Protein AF-A0A949XJZ6-F1 (afdb_monomer)

Foldseek 3Di:
DVVLVVCLQPQPDQFVLVVVVVPVVVLCVLLVVLVVLLVVLLVQLVVLVVCCVVCVVPPPNVLSVLVNVLSNLVSVLSVVNNVSSPGPSVSNSVVSVVVNVVSVVVSVVVVVVCVVVVVPDDDPVNVVVVVVVVVVVVVVVVVVVVVVVVVVVVVVVVVVVVLVVVLVVLVVVLVVVL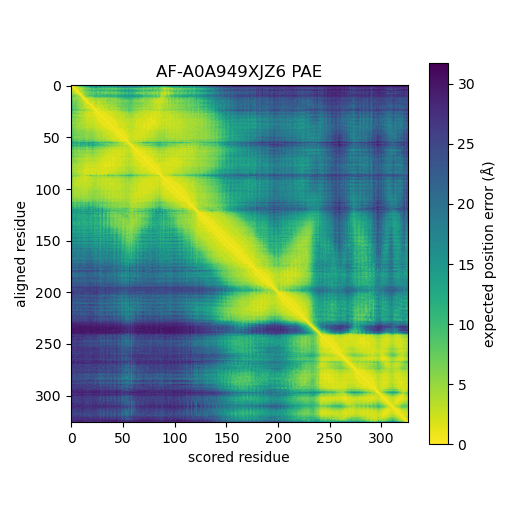VVLVVQLVVLVVVCVVCPPPPDPVVNVVSVVSNVVSVVSNVVSVVSNVVSVVVPPPPDWADFDQLVVLLVVLCVVCVVLCVVLVAAEAEDDDDTDGDHSVVSSVVNNVLVVVQSVQADPPDRKYWYWYWDDDDPDIDIDIDIPGPDDD

Mean predicted aligned error: 14.22 Å

Structure (mmCIF, N/CA/C/O backbone):
data_AF-A0A949XJZ6-F1
#
_entry.id   AF-A0A949XJZ6-F1
#
loop_
_atom_site.group_PDB
_atom_site.id
_atom_site.type_symbol
_atom_site.label_atom_id
_atom_site.label_alt_id
_atom_site.label_comp_id
_atom_site.label_asym_id
_atom_site.label_entity_id
_atom_site.label_seq_id
_atom_site.pdbx_PDB_ins_code
_atom_site.Cartn_x
_atom_site.Cartn_y
_atom_site.Cartn_z
_atom_site.occupancy
_atom_site.B_iso_or_equiv
_atom_site.auth_seq_id
_atom_site.auth_comp_id
_atom_site.auth_asym_id
_atom_site.auth_atom_id
_atom_site.pdbx_PDB_model_num
ATOM 1 N N . MET A 1 1 ? 23.091 -8.590 -72.826 1.00 58.31 1 MET A N 1
ATOM 2 C CA . MET A 1 1 ? 23.289 -8.939 -71.397 1.00 58.31 1 MET A CA 1
ATOM 3 C C . MET A 1 1 ? 24.326 -10.049 -71.244 1.00 58.31 1 MET A C 1
ATOM 5 O O . MET A 1 1 ? 25.343 -9.800 -70.618 1.00 58.31 1 MET A O 1
ATOM 9 N N . THR A 1 2 ? 24.147 -11.219 -71.863 1.00 68.88 2 THR A N 1
ATOM 10 C CA . THR A 1 2 ? 25.077 -12.368 -71.775 1.00 68.88 2 THR A CA 1
ATOM 11 C C . THR A 1 2 ? 26.520 -12.059 -72.199 1.00 68.88 2 THR A C 1
ATOM 13 O O . THR A 1 2 ? 27.446 -12.480 -71.515 1.00 68.88 2 THR A O 1
ATOM 16 N N . GLU A 1 3 ? 26.725 -11.255 -73.247 1.00 74.06 3 GLU A N 1
ATOM 17 C CA . GLU A 1 3 ? 28.070 -10.862 -73.709 1.00 74.06 3 GLU A CA 1
ATOM 18 C C . GLU A 1 3 ? 28.798 -9.878 -72.767 1.00 74.06 3 GLU A C 1
ATOM 20 O O . GLU A 1 3 ? 30.021 -9.886 -72.667 1.00 74.06 3 GLU A O 1
ATOM 25 N N . PHE A 1 4 ? 28.056 -9.046 -72.027 1.00 79.62 4 PHE A N 1
ATOM 26 C CA . PHE A 1 4 ? 28.641 -8.116 -71.053 1.00 79.62 4 PHE A CA 1
ATOM 27 C C . PHE A 1 4 ? 29.208 -8.869 -69.844 1.00 79.62 4 PHE A C 1
ATOM 29 O O . PHE A 1 4 ? 30.326 -8.597 -69.410 1.00 79.62 4 PHE A O 1
ATOM 36 N N . PHE A 1 5 ? 28.451 -9.842 -69.326 1.00 78.62 5 PHE A N 1
ATOM 37 C CA . PHE A 1 5 ? 28.862 -10.642 -68.170 1.00 78.62 5 PHE A CA 1
ATOM 38 C C . PHE A 1 5 ? 29.952 -11.663 -68.511 1.00 78.62 5 PHE A C 1
ATOM 40 O O . PHE A 1 5 ? 30.821 -11.906 -67.679 1.00 78.62 5 PHE A O 1
ATOM 47 N N . SER A 1 6 ? 29.972 -12.217 -69.730 1.00 76.69 6 SER A N 1
ATOM 48 C CA . SER A 1 6 ? 31.044 -13.131 -70.153 1.00 76.69 6 SER A CA 1
ATOM 49 C C . SER A 1 6 ? 32.396 -12.434 -70.347 1.00 76.69 6 SER A C 1
ATOM 51 O O . SER A 1 6 ? 33.434 -13.087 -70.293 1.00 76.69 6 SER A O 1
ATOM 53 N N . ARG A 1 7 ? 32.403 -11.104 -70.515 1.00 81.56 7 ARG A N 1
ATOM 54 C CA . ARG A 1 7 ? 33.605 -10.271 -70.694 1.00 81.56 7 ARG A CA 1
ATOM 55 C C . ARG A 1 7 ? 33.888 -9.346 -69.508 1.00 81.56 7 ARG A C 1
ATOM 57 O O . ARG A 1 7 ? 34.483 -8.283 -69.668 1.00 81.56 7 ARG A O 1
ATOM 64 N N . LEU A 1 8 ? 33.467 -9.723 -68.303 1.00 78.75 8 LEU A N 1
ATOM 65 C CA . LEU A 1 8 ? 33.622 -8.867 -67.121 1.00 78.75 8 LEU A CA 1
ATOM 66 C C . LEU A 1 8 ? 35.098 -8.568 -66.780 1.00 78.75 8 LEU A C 1
ATOM 68 O O . LEU A 1 8 ? 35.419 -7.467 -66.335 1.00 78.75 8 LEU A O 1
ATOM 72 N N . PHE A 1 9 ? 35.978 -9.542 -67.032 1.00 80.25 9 PHE A N 1
ATOM 73 C CA . PHE A 1 9 ? 37.423 -9.489 -66.769 1.00 80.25 9 PHE A CA 1
ATOM 74 C C . PHE A 1 9 ? 38.274 -9.305 -68.034 1.00 80.25 9 PHE A C 1
ATOM 76 O O . PHE A 1 9 ? 39.496 -9.398 -67.969 1.00 80.25 9 PHE A O 1
ATOM 83 N N . SER A 1 10 ? 37.657 -9.088 -69.199 1.00 78.94 10 SER A N 1
ATOM 84 C CA . SER A 1 10 ? 38.407 -8.937 -70.450 1.00 78.94 10 SER A CA 1
ATOM 85 C C . SER A 1 10 ? 39.190 -7.623 -70.460 1.00 78.94 10 SER A C 1
ATOM 87 O O . SER A 1 10 ? 38.612 -6.571 -70.173 1.00 78.94 10 SER A O 1
ATOM 89 N N . SER A 1 11 ? 40.445 -7.666 -70.898 1.00 75.31 11 SER A N 1
ATOM 90 C CA . SER A 1 11 ? 41.323 -6.495 -71.007 1.00 75.31 11 SER A CA 1
ATOM 91 C C . SER A 1 11 ? 41.259 -5.821 -72.387 1.00 75.31 11 SER A C 1
ATOM 93 O O . SER A 1 11 ? 42.279 -5.400 -72.923 1.00 75.31 11 SER A O 1
ATOM 95 N N . ASP A 1 12 ? 40.065 -5.723 -72.980 1.00 80.44 12 ASP A N 1
ATOM 96 C CA . ASP A 1 12 ? 39.862 -5.199 -74.346 1.00 80.44 12 ASP A CA 1
ATOM 97 C C . ASP A 1 12 ? 40.198 -3.695 -74.485 1.00 80.44 12 ASP A C 1
ATOM 99 O O . ASP A 1 12 ? 40.177 -3.146 -75.585 1.00 80.44 12 ASP A O 1
ATOM 103 N N . PHE A 1 13 ? 40.472 -3.008 -73.373 1.00 84.31 13 PHE A N 1
ATOM 104 C CA . PHE A 1 13 ? 40.738 -1.571 -73.314 1.00 84.31 13 PHE A CA 1
ATOM 105 C C . PHE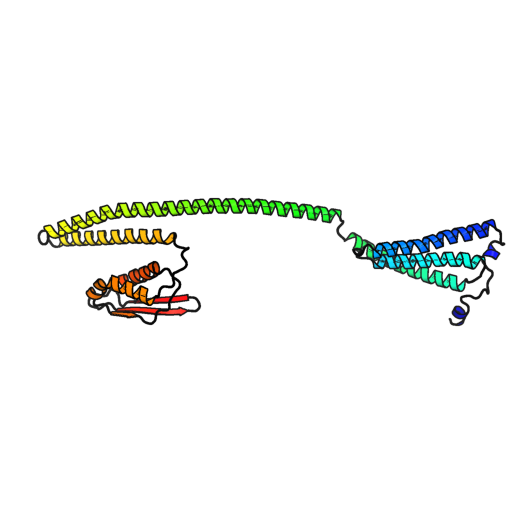 A 1 13 ? 42.174 -1.274 -72.856 1.00 84.31 13 PHE A C 1
ATOM 107 O O . PHE A 1 13 ? 42.857 -2.128 -72.293 1.00 84.31 13 PHE A O 1
ATOM 114 N N . MET A 1 14 ? 42.640 -0.037 -73.041 1.00 85.69 14 MET A N 1
ATOM 115 C CA . MET A 1 14 ? 43.946 0.385 -72.522 1.00 85.69 14 MET A CA 1
ATOM 116 C C . MET A 1 14 ? 43.893 0.539 -70.988 1.00 85.69 14 MET A C 1
ATOM 118 O O . MET A 1 14 ? 42.933 1.137 -70.494 1.00 85.69 14 MET A O 1
ATOM 122 N N . PRO A 1 15 ? 44.876 0.031 -70.219 1.00 89.69 15 PRO A N 1
ATOM 123 C CA . PRO A 1 15 ? 44.940 0.240 -68.769 1.00 89.69 15 PRO A CA 1
ATOM 124 C C . PRO A 1 15 ? 45.193 1.717 -68.417 1.00 89.69 15 PRO A C 1
ATOM 126 O O . PRO A 1 15 ? 45.808 2.451 -69.197 1.00 89.69 15 PRO A O 1
ATOM 129 N N . HIS A 1 16 ? 44.766 2.162 -67.230 1.00 85.88 16 HIS A N 1
ATOM 130 C CA . HIS A 1 16 ? 44.926 3.549 -66.760 1.00 85.88 16 HIS A CA 1
ATOM 131 C C . HIS A 1 16 ? 46.391 3.991 -66.676 1.00 85.88 16 HIS A C 1
ATOM 133 O O . HIS A 1 16 ? 46.678 5.170 -66.876 1.00 85.88 16 HIS A O 1
ATOM 139 N N . GLY A 1 17 ? 47.339 3.071 -66.463 1.00 86.12 17 GLY A N 1
ATOM 140 C CA . GLY A 1 17 ? 48.770 3.384 -66.510 1.00 86.12 17 GLY A CA 1
ATOM 141 C C . GLY A 1 17 ? 49.205 3.995 -67.848 1.00 86.12 17 GLY A C 1
ATOM 142 O O . GLY A 1 17 ? 50.048 4.895 -67.870 1.00 86.12 17 GLY A O 1
ATOM 143 N N . GLY A 1 18 ? 48.552 3.599 -68.949 1.00 85.31 18 GLY A N 1
ATOM 144 C CA . GLY A 1 18 ? 48.745 4.201 -70.269 1.00 85.31 18 GLY A CA 1
ATOM 145 C C . GLY A 1 18 ? 48.326 5.674 -70.319 1.00 85.31 18 GLY A C 1
ATOM 146 O O . GLY A 1 18 ? 49.037 6.488 -70.902 1.00 85.31 18 GLY A O 1
ATOM 147 N N . CYS A 1 19 ? 47.240 6.047 -69.633 1.00 86.00 19 CYS A N 1
ATOM 148 C CA . CYS A 1 19 ? 46.789 7.440 -69.511 1.00 86.00 19 CYS A CA 1
ATOM 149 C C . CYS A 1 19 ? 47.767 8.307 -68.701 1.00 86.00 19 CYS A C 1
ATOM 151 O O . CYS A 1 19 ? 47.858 9.512 -68.921 1.00 86.00 19 CYS A O 1
ATOM 153 N N . TYR A 1 20 ? 48.534 7.700 -67.792 1.00 88.12 20 TYR A N 1
ATOM 154 C CA . TYR A 1 20 ? 49.593 8.378 -67.038 1.00 88.12 20 TYR A CA 1
ATOM 155 C C . TYR A 1 20 ? 50.926 8.456 -67.789 1.00 88.12 20 TYR A C 1
ATOM 157 O O . TYR A 1 20 ? 51.923 8.909 -67.217 1.00 88.12 20 TYR A O 1
ATOM 165 N N . PHE A 1 21 ? 50.974 7.994 -69.045 1.00 89.69 21 PHE A N 1
ATOM 166 C CA . PHE A 1 21 ? 52.209 7.807 -69.811 1.00 89.69 21 PHE A CA 1
ATOM 167 C C . PHE A 1 21 ? 53.265 7.002 -69.037 1.00 89.69 21 PHE A C 1
ATOM 169 O O . PHE A 1 21 ? 54.463 7.208 -69.224 1.00 89.69 21 PHE A O 1
ATOM 176 N N . TRP A 1 22 ? 52.826 6.138 -68.112 1.00 90.75 22 TRP A N 1
ATOM 177 C CA . TRP A 1 22 ? 53.688 5.388 -67.197 1.00 90.75 22 TRP A CA 1
ATOM 178 C C . TRP A 1 22 ? 54.704 6.244 -66.423 1.00 90.75 22 TRP A C 1
ATOM 180 O O . TRP A 1 22 ? 55.750 5.748 -66.003 1.00 90.75 22 TRP A O 1
ATOM 190 N N . ARG A 1 23 ? 54.405 7.533 -66.191 1.00 93.88 23 ARG A N 1
ATOM 191 C CA . ARG A 1 23 ? 55.266 8.398 -65.377 1.00 93.88 23 ARG A CA 1
ATOM 192 C C . ARG A 1 23 ? 55.281 7.877 -63.935 1.00 93.88 23 ARG A C 1
ATOM 194 O O . ARG A 1 23 ? 54.236 7.917 -63.279 1.00 93.88 23 ARG A O 1
ATOM 201 N N . PRO A 1 24 ? 56.440 7.442 -63.405 1.00 91.62 24 PRO A N 1
ATOM 202 C CA . PRO A 1 24 ? 56.495 6.682 -62.159 1.00 91.62 24 PRO A CA 1
ATOM 203 C C . PRO A 1 24 ? 55.935 7.466 -60.970 1.00 91.62 24 PRO A C 1
ATOM 205 O O . PRO A 1 24 ? 55.199 6.903 -60.169 1.00 91.62 24 PRO A O 1
ATOM 208 N N . GLY A 1 25 ? 56.200 8.775 -60.891 1.00 93.88 25 GLY A N 1
ATOM 209 C CA . GLY A 1 25 ? 55.671 9.616 -59.814 1.00 93.88 25 GLY A CA 1
ATOM 210 C C . GLY A 1 25 ? 54.140 9.681 -59.783 1.00 93.88 25 GLY A C 1
ATOM 211 O O . GLY A 1 25 ? 53.554 9.612 -58.710 1.00 93.88 25 GLY A O 1
ATOM 212 N N . LEU A 1 26 ? 53.486 9.757 -60.946 1.00 91.62 26 LEU A N 1
ATOM 213 C CA . LEU A 1 26 ? 52.027 9.872 -61.028 1.00 91.62 26 LEU A CA 1
ATOM 214 C C . LEU A 1 26 ? 51.343 8.523 -60.768 1.00 91.62 26 LEU A C 1
ATOM 216 O O . LEU A 1 26 ? 50.368 8.457 -60.024 1.00 91.62 26 LEU A O 1
ATOM 220 N N . VAL A 1 27 ? 51.902 7.443 -61.324 1.00 93.25 27 VAL A N 1
ATOM 221 C CA . VAL A 1 27 ? 51.420 6.070 -61.110 1.00 93.25 27 VAL A CA 1
ATOM 222 C C . VAL A 1 27 ? 51.485 5.696 -59.628 1.00 93.25 27 VAL A C 1
ATOM 224 O O . VAL A 1 27 ? 50.485 5.257 -59.064 1.00 93.25 27 VAL A O 1
ATOM 227 N N . TRP A 1 28 ? 52.636 5.907 -58.978 1.00 94.56 28 TRP A N 1
ATOM 228 C CA . TRP A 1 28 ? 52.800 5.580 -57.561 1.00 94.56 28 TRP A CA 1
ATOM 229 C C . TRP A 1 28 ? 51.963 6.470 -56.649 1.00 94.56 28 TRP A C 1
ATOM 231 O O . TRP A 1 28 ? 51.446 5.975 -55.649 1.00 94.56 28 TRP A O 1
ATOM 241 N N . LEU A 1 29 ? 51.781 7.748 -56.986 1.00 94.62 29 LEU A N 1
ATOM 242 C CA . LEU A 1 29 ? 50.930 8.648 -56.211 1.00 94.62 29 LEU A CA 1
ATOM 243 C C . LEU A 1 29 ? 49.479 8.153 -56.169 1.00 94.62 29 LEU A C 1
ATOM 245 O O . LEU A 1 29 ? 48.921 8.012 -55.082 1.00 94.62 29 LEU A O 1
ATOM 249 N N . HIS A 1 30 ? 48.886 7.843 -57.325 1.00 94.06 30 HIS A N 1
ATOM 250 C CA . HIS A 1 30 ? 47.515 7.330 -57.385 1.00 94.06 30 HIS A CA 1
ATOM 251 C C . HIS A 1 30 ? 47.402 5.943 -56.742 1.00 94.06 30 HIS A C 1
ATOM 253 O O . HIS A 1 30 ? 46.576 5.756 -55.852 1.00 94.06 30 HIS A O 1
ATOM 259 N N . ALA A 1 31 ? 48.286 5.004 -57.095 1.00 93.94 31 ALA A N 1
ATOM 260 C CA . ALA A 1 31 ? 48.228 3.641 -56.566 1.00 93.94 31 ALA A CA 1
ATOM 261 C C . ALA A 1 31 ? 48.412 3.583 -55.039 1.00 93.94 31 ALA A C 1
ATOM 263 O O . ALA A 1 31 ? 47.697 2.846 -54.365 1.00 93.94 31 ALA A O 1
ATOM 264 N N . SER A 1 32 ? 49.343 4.363 -54.475 1.00 96.50 32 SER A N 1
ATOM 265 C CA . SER A 1 32 ? 49.546 4.409 -53.018 1.00 96.50 32 SER A CA 1
ATOM 266 C C . SER A 1 32 ? 48.395 5.105 -52.291 1.00 96.50 32 SER A C 1
ATOM 268 O O . SER A 1 32 ? 47.981 4.634 -51.232 1.00 96.50 32 SER A O 1
ATOM 270 N N . SER A 1 33 ? 47.834 6.173 -52.867 1.00 97.06 33 SER A N 1
ATOM 271 C CA . SER A 1 33 ? 46.673 6.866 -52.297 1.00 97.06 33 SER A CA 1
ATOM 272 C C . SER A 1 33 ? 45.448 5.952 -52.258 1.00 97.06 33 SER A C 1
ATOM 274 O O . SER A 1 33 ? 44.838 5.790 -51.202 1.00 97.06 33 SER A O 1
ATOM 276 N N . ASP A 1 34 ? 45.131 5.284 -53.370 1.00 97.00 34 ASP A N 1
ATOM 277 C CA . ASP A 1 34 ? 44.012 4.341 -53.435 1.00 97.00 34 ASP A CA 1
ATOM 278 C C . ASP A 1 34 ? 44.237 3.125 -52.529 1.00 97.00 34 ASP A C 1
ATOM 280 O O . ASP A 1 34 ? 43.292 2.645 -51.904 1.00 97.00 34 ASP A O 1
ATOM 284 N N . ALA A 1 35 ? 45.482 2.656 -52.383 1.00 96.44 35 ALA A N 1
ATOM 285 C CA . ALA A 1 35 ? 45.808 1.572 -51.458 1.00 96.44 35 ALA A CA 1
ATOM 286 C C . ALA A 1 35 ? 45.535 1.969 -50.002 1.00 96.44 35 ALA A C 1
ATOM 288 O O . ALA A 1 35 ? 44.917 1.203 -49.260 1.00 96.44 35 ALA A O 1
ATOM 289 N N . LEU A 1 36 ? 45.945 3.174 -49.594 1.00 97.31 36 LEU A N 1
ATOM 290 C CA . LEU A 1 36 ? 45.681 3.689 -48.249 1.00 97.31 36 LEU A CA 1
ATOM 291 C C . LEU A 1 36 ? 44.175 3.826 -47.982 1.00 97.31 36 LEU A C 1
ATOM 293 O O . LEU A 1 36 ? 43.706 3.416 -46.917 1.00 97.31 36 LEU A O 1
ATOM 297 N N . ILE A 1 37 ? 43.407 4.339 -48.950 1.00 96.81 37 ILE A N 1
ATOM 298 C CA . ILE A 1 37 ? 41.948 4.467 -48.825 1.00 96.81 37 ILE A CA 1
ATOM 299 C C . ILE A 1 37 ? 41.287 3.084 -48.744 1.00 96.81 37 ILE A C 1
ATOM 301 O O . ILE A 1 37 ? 40.473 2.846 -47.850 1.00 96.81 37 ILE A O 1
ATOM 305 N N . ALA A 1 38 ? 41.663 2.149 -49.623 1.00 96.19 38 ALA A N 1
ATOM 306 C CA . ALA A 1 38 ? 41.119 0.793 -49.635 1.00 96.19 38 ALA A CA 1
ATOM 307 C C . ALA A 1 38 ? 41.377 0.066 -48.306 1.00 96.19 38 ALA A C 1
ATOM 309 O O . ALA A 1 38 ? 40.456 -0.515 -47.733 1.00 96.19 38 ALA A O 1
ATOM 310 N N . VAL A 1 39 ? 42.599 0.153 -47.765 1.00 97.00 39 VAL A N 1
ATOM 311 C CA . VAL A 1 39 ? 42.939 -0.427 -46.455 1.00 97.00 39 VAL A CA 1
ATOM 312 C C . VAL A 1 39 ? 42.065 0.166 -45.350 1.00 97.00 39 VAL A C 1
ATOM 314 O O . VAL A 1 39 ? 41.480 -0.586 -44.568 1.00 97.00 39 VAL A O 1
ATOM 317 N N . ALA A 1 40 ? 41.909 1.491 -45.298 1.00 96.75 40 ALA A N 1
ATOM 318 C CA . ALA A 1 40 ? 41.038 2.131 -44.313 1.00 96.75 40 ALA A CA 1
ATOM 319 C C . ALA A 1 40 ? 39.580 1.644 -44.436 1.00 96.75 40 ALA A C 1
ATOM 321 O O . ALA A 1 40 ? 38.943 1.318 -43.431 1.00 96.75 40 ALA A O 1
ATOM 322 N N . TYR A 1 41 ? 39.064 1.528 -45.662 1.00 96.25 41 TYR A N 1
ATOM 323 C CA . TYR A 1 41 ? 37.693 1.087 -45.931 1.00 96.25 41 TYR A CA 1
ATOM 324 C C . TYR A 1 41 ? 37.464 -0.404 -45.663 1.00 96.25 41 TYR A C 1
ATOM 326 O O . TYR A 1 41 ? 36.344 -0.788 -45.343 1.00 96.25 41 TYR A O 1
ATOM 334 N N . PHE A 1 42 ? 38.495 -1.248 -45.695 1.00 95.12 42 PHE A N 1
ATOM 335 C CA . PHE A 1 42 ? 38.375 -2.636 -45.241 1.00 95.12 42 PHE A CA 1
ATOM 336 C C . PHE A 1 42 ? 38.485 -2.781 -43.714 1.00 95.12 42 PHE A C 1
ATOM 338 O O . PHE A 1 42 ? 37.882 -3.690 -43.141 1.00 95.12 42 PHE A O 1
ATOM 345 N N . LEU A 1 43 ? 39.175 -1.863 -43.026 1.00 96.31 43 LEU A N 1
ATOM 346 C CA . LEU A 1 43 ? 39.322 -1.885 -41.565 1.00 96.31 43 LEU A CA 1
ATOM 347 C C . LEU A 1 43 ? 38.120 -1.296 -40.805 1.00 96.31 43 LEU A C 1
ATOM 349 O O . LEU A 1 43 ? 37.744 -1.825 -39.758 1.00 96.31 43 LEU A O 1
ATOM 353 N N . ILE A 1 44 ? 37.482 -0.230 -41.302 1.00 95.19 44 ILE A N 1
ATOM 354 C CA . ILE A 1 44 ? 36.333 0.402 -40.617 1.00 95.19 44 ILE A CA 1
ATOM 355 C C . ILE A 1 44 ? 35.170 -0.590 -40.381 1.00 95.19 44 ILE A C 1
ATOM 357 O O . ILE A 1 44 ? 34.695 -0.681 -39.244 1.00 95.19 44 ILE A O 1
ATOM 361 N N . PRO A 1 45 ? 34.721 -1.386 -41.373 1.00 94.25 45 PRO A N 1
ATOM 362 C CA . PRO A 1 45 ? 33.653 -2.371 -41.194 1.00 94.25 45 PRO A CA 1
ATOM 363 C C . PRO A 1 45 ? 33.986 -3.433 -40.145 1.00 94.25 45 PRO A C 1
ATOM 365 O O . PRO A 1 45 ? 33.101 -3.846 -39.397 1.00 94.25 45 PRO A O 1
ATOM 368 N N . PHE A 1 46 ? 35.257 -3.834 -40.020 1.00 92.94 46 PHE A N 1
ATOM 369 C CA . PHE A 1 46 ? 35.698 -4.748 -38.963 1.00 92.94 46 PHE A CA 1
ATOM 370 C C . PHE A 1 46 ? 35.461 -4.151 -37.566 1.00 92.94 46 PHE A C 1
ATOM 372 O O . PHE A 1 46 ? 34.888 -4.817 -36.699 1.00 92.94 46 PHE A O 1
ATOM 379 N N . SER A 1 47 ? 35.805 -2.876 -37.363 1.00 92.19 47 SER A N 1
ATOM 380 C CA . SER A 1 47 ? 35.532 -2.149 -36.115 1.00 92.19 47 SER A CA 1
ATOM 381 C C . SER A 1 47 ? 34.031 -2.010 -35.830 1.00 92.19 47 SER A C 1
ATOM 383 O O . SER A 1 47 ? 33.601 -2.214 -34.692 1.00 92.19 47 SER A O 1
ATOM 385 N N . LEU A 1 48 ? 33.209 -1.735 -36.852 1.00 92.12 48 LEU A N 1
ATOM 386 C CA . LEU A 1 48 ? 31.746 -1.673 -36.711 1.00 92.12 48 LEU A CA 1
ATOM 387 C C . LEU A 1 48 ? 31.157 -3.029 -36.294 1.00 92.12 48 LEU A C 1
ATOM 389 O O . LEU A 1 48 ? 30.319 -3.089 -35.394 1.00 92.12 48 LEU A O 1
ATOM 393 N N . VAL A 1 49 ? 31.634 -4.131 -36.882 1.00 90.50 49 VAL A N 1
ATOM 394 C CA . VAL A 1 49 ? 31.221 -5.489 -36.495 1.00 90.50 49 VAL A CA 1
ATOM 395 C C . VAL A 1 49 ? 31.608 -5.787 -35.046 1.00 90.50 49 VAL A C 1
ATOM 397 O O . VAL A 1 49 ? 30.803 -6.357 -34.307 1.00 90.50 49 VAL A O 1
ATOM 400 N N . GLN A 1 50 ? 32.804 -5.387 -34.602 1.00 92.44 50 GLN A N 1
ATOM 401 C CA . GLN A 1 50 ? 33.196 -5.543 -33.199 1.00 92.44 50 GLN A CA 1
ATOM 402 C C . GLN A 1 50 ? 32.296 -4.746 -32.246 1.00 92.44 50 GLN A C 1
ATOM 404 O O . GLN A 1 50 ? 31.898 -5.283 -31.210 1.00 92.44 50 GLN A O 1
ATOM 409 N N . LEU A 1 51 ? 31.949 -3.503 -32.595 1.00 91.56 51 LEU A N 1
ATOM 410 C CA . LEU A 1 51 ? 31.044 -2.664 -31.807 1.00 91.56 51 LEU A CA 1
ATOM 411 C C . LEU A 1 51 ? 29.668 -3.321 -31.659 1.00 91.56 51 LEU A C 1
ATOM 413 O O . LEU A 1 51 ? 29.207 -3.504 -30.536 1.00 91.56 51 LEU A O 1
ATOM 417 N N . VAL A 1 52 ? 29.048 -3.741 -32.766 1.00 91.62 52 VAL A N 1
ATOM 418 C CA . VAL A 1 52 ? 27.722 -4.386 -32.755 1.00 91.62 52 VAL A CA 1
ATOM 419 C C . VAL A 1 52 ? 27.747 -5.717 -31.998 1.00 91.62 52 VAL A C 1
ATOM 421 O O . VAL A 1 52 ? 26.795 -6.056 -31.299 1.00 91.62 52 VAL A O 1
ATOM 424 N N . ARG A 1 53 ? 28.848 -6.476 -32.087 1.00 89.62 53 ARG A N 1
ATOM 425 C CA . ARG A 1 53 ? 29.007 -7.730 -31.334 1.00 89.62 53 ARG A CA 1
ATOM 426 C C . ARG A 1 53 ? 29.129 -7.503 -29.829 1.00 89.62 53 ARG A C 1
ATOM 428 O O . ARG A 1 53 ? 28.577 -8.298 -29.070 1.00 89.62 53 ARG A O 1
ATOM 435 N N . LYS A 1 54 ? 29.851 -6.460 -29.403 1.00 91.50 54 LYS A N 1
ATOM 436 C CA . LYS A 1 54 ? 30.052 -6.130 -27.982 1.00 91.50 54 LYS A CA 1
ATOM 437 C C . LYS A 1 54 ? 28.859 -5.394 -27.368 1.00 91.50 54 LYS A C 1
ATOM 439 O O . LYS A 1 54 ? 28.587 -5.584 -26.189 1.00 91.50 54 LYS A O 1
ATOM 444 N N . ARG A 1 55 ? 28.152 -4.574 -28.148 1.00 87.81 55 ARG A N 1
ATOM 445 C CA . ARG A 1 55 ? 27.107 -3.662 -27.676 1.00 87.81 55 ARG A CA 1
ATOM 446 C C . ARG A 1 55 ? 25.734 -4.047 -28.245 1.00 87.81 55 ARG A C 1
ATOM 448 O O . ARG A 1 55 ? 25.309 -3.536 -29.278 1.00 87.81 55 ARG A O 1
ATOM 455 N N . ARG A 1 56 ? 25.061 -5.004 -27.588 1.00 79.50 56 ARG A N 1
ATOM 456 C CA . ARG A 1 56 ? 23.761 -5.564 -28.025 1.00 79.50 56 ARG A CA 1
ATOM 457 C C . ARG A 1 56 ? 22.542 -4.711 -27.647 1.00 79.50 56 ARG A C 1
ATOM 459 O O . ARG A 1 56 ? 21.461 -4.982 -28.150 1.00 79.50 56 ARG A O 1
ATOM 466 N N . ASP A 1 57 ? 22.721 -3.683 -26.819 1.00 82.81 57 ASP A N 1
ATOM 467 C CA . ASP A 1 57 ? 21.722 -2.661 -26.455 1.00 82.81 57 ASP A CA 1
ATOM 468 C C . ASP A 1 57 ? 21.449 -1.646 -27.582 1.00 82.81 57 ASP A C 1
ATOM 470 O O . ASP A 1 57 ? 20.654 -0.726 -27.417 1.00 82.81 57 ASP A O 1
ATOM 474 N N . LEU A 1 58 ? 22.102 -1.791 -28.739 1.00 82.88 58 LEU A N 1
ATOM 475 C CA . LEU A 1 58 ? 21.864 -0.945 -29.903 1.00 82.88 58 LEU A CA 1
ATOM 476 C C . LEU A 1 58 ? 20.559 -1.347 -30.602 1.00 82.88 58 LEU A C 1
ATOM 478 O O . LEU A 1 58 ? 20.527 -2.305 -31.374 1.00 82.88 58 LEU A O 1
ATOM 482 N N . GLU A 1 59 ? 19.513 -0.549 -30.396 1.00 82.44 59 GLU A N 1
ATOM 483 C CA . GLU A 1 59 ? 18.193 -0.715 -31.024 1.00 82.44 59 GLU A CA 1
ATOM 484 C C . GLU A 1 59 ? 18.261 -0.757 -32.566 1.00 82.44 59 GLU A C 1
ATOM 486 O O . GLU A 1 59 ? 17.492 -1.455 -33.224 1.00 82.44 59 GLU A O 1
ATOM 491 N N . PHE A 1 60 ? 19.250 -0.077 -33.158 1.00 86.31 60 PHE A N 1
ATOM 492 C CA . PHE A 1 60 ? 19.447 0.014 -34.608 1.00 86.31 60 PHE A CA 1
ATOM 493 C C . PHE A 1 60 ? 20.726 -0.692 -35.084 1.00 86.31 60 PHE A C 1
ATOM 495 O O . PHE A 1 60 ? 21.506 -0.143 -35.858 1.00 86.31 60 PHE A O 1
ATOM 502 N N . ASN A 1 61 ? 20.975 -1.920 -34.626 1.00 86.69 61 ASN A N 1
ATOM 503 C CA . ASN A 1 61 ? 22.168 -2.694 -35.000 1.00 86.69 61 ASN A CA 1
ATOM 504 C C . ASN A 1 61 ? 22.340 -2.912 -36.527 1.00 86.69 61 ASN A C 1
ATOM 506 O O . ASN A 1 61 ? 23.462 -2.885 -37.033 1.00 86.69 61 ASN A O 1
ATOM 510 N N . TRP A 1 62 ? 21.243 -3.062 -37.276 1.00 85.94 62 TRP A N 1
ATOM 511 C CA . TRP A 1 62 ? 21.226 -3.263 -38.731 1.00 85.94 62 TRP A CA 1
ATOM 512 C C . TRP A 1 62 ? 21.807 -2.075 -39.508 1.00 85.94 62 TRP A C 1
ATOM 514 O O . TRP A 1 62 ? 22.389 -2.263 -40.576 1.00 85.94 62 TRP A O 1
ATOM 524 N N . MET A 1 63 ? 21.710 -0.857 -38.963 1.00 88.69 63 MET A N 1
ATOM 525 C CA . MET A 1 63 ? 22.283 0.349 -39.568 1.00 88.69 63 MET A CA 1
ATOM 526 C C . MET A 1 63 ? 23.798 0.213 -39.719 1.00 88.69 63 MET A C 1
ATOM 528 O O . MET A 1 63 ? 24.353 0.521 -40.770 1.00 88.69 63 MET A O 1
ATOM 532 N N . PHE A 1 64 ? 24.472 -0.279 -38.681 1.00 90.31 64 PHE A N 1
ATOM 533 C CA . PHE A 1 64 ? 25.921 -0.464 -38.693 1.00 90.31 64 PHE A CA 1
ATOM 534 C C . PHE A 1 64 ? 26.355 -1.502 -39.736 1.00 90.31 64 PHE A C 1
ATOM 536 O O . PHE A 1 64 ? 27.422 -1.363 -40.328 1.00 90.31 64 PHE A O 1
ATOM 543 N N . VAL A 1 65 ? 25.512 -2.506 -40.005 1.00 87.81 65 VAL A N 1
ATOM 544 C CA . VAL A 1 65 ? 25.741 -3.489 -41.074 1.00 87.81 65 VAL A CA 1
ATOM 545 C C . VAL A 1 65 ? 25.607 -2.838 -42.450 1.00 87.81 65 VAL A C 1
ATOM 547 O O . VAL A 1 65 ? 26.478 -3.042 -43.289 1.00 87.81 65 VAL A O 1
ATOM 550 N N . LEU A 1 66 ? 24.578 -2.012 -42.678 1.00 88.25 66 LEU A N 1
ATOM 551 C CA . LEU A 1 66 ? 24.423 -1.274 -43.938 1.00 88.25 66 LEU A CA 1
ATOM 552 C C . LEU A 1 66 ? 25.586 -0.318 -44.199 1.00 88.25 66 LEU A C 1
ATOM 554 O O . LEU A 1 66 ? 26.126 -0.320 -45.302 1.00 88.25 66 LEU A O 1
ATOM 558 N N . PHE A 1 67 ? 26.022 0.437 -43.185 1.00 90.56 67 PHE A N 1
ATOM 559 C CA . PHE A 1 67 ? 27.227 1.261 -43.292 1.00 90.56 67 PHE A CA 1
ATOM 560 C C . PHE A 1 67 ? 28.466 0.413 -43.572 1.00 90.56 67 PHE A C 1
ATOM 562 O O . PHE A 1 67 ? 29.268 0.786 -44.420 1.00 90.56 67 PHE A O 1
ATOM 569 N N . GLY A 1 68 ? 28.607 -0.743 -42.919 1.00 92.44 68 GLY A N 1
ATOM 570 C CA . GLY A 1 68 ? 29.688 -1.685 -43.199 1.00 92.44 68 GLY A CA 1
ATOM 571 C C . GLY A 1 68 ? 29.706 -2.136 -44.661 1.00 92.44 68 GLY A C 1
ATOM 572 O O . GLY A 1 68 ? 30.739 -2.032 -45.313 1.00 92.44 68 GLY A O 1
ATOM 573 N N . VAL A 1 69 ? 28.564 -2.573 -45.201 1.00 89.62 69 VAL A N 1
ATOM 574 C CA . VAL A 1 69 ? 28.426 -3.001 -46.607 1.00 89.62 69 VAL A CA 1
ATOM 575 C C . VAL A 1 69 ? 28.718 -1.852 -47.574 1.00 89.62 69 VAL A C 1
ATOM 577 O O . VAL A 1 69 ? 29.461 -2.038 -48.536 1.00 89.62 69 VAL A O 1
ATOM 580 N N . PHE A 1 70 ? 28.180 -0.661 -47.306 1.00 91.75 70 PHE A N 1
ATOM 581 C CA . PHE A 1 70 ? 28.424 0.538 -48.105 1.00 91.75 70 PHE A CA 1
ATOM 582 C C . PHE A 1 70 ? 29.917 0.914 -48.138 1.00 91.75 70 PHE A C 1
ATOM 584 O O . PHE A 1 70 ? 30.479 1.110 -49.214 1.00 91.75 70 PHE A O 1
ATOM 591 N N . ILE A 1 71 ? 30.584 0.937 -46.981 1.00 94.25 71 ILE A N 1
ATOM 592 C CA . ILE A 1 71 ? 32.013 1.264 -46.869 1.00 94.25 71 ILE A CA 1
ATOM 593 C C . ILE A 1 71 ? 32.879 0.202 -47.566 1.00 94.25 71 ILE A C 1
ATOM 595 O O . ILE A 1 71 ? 33.818 0.561 -48.276 1.00 94.25 71 ILE A O 1
ATOM 599 N N . LEU A 1 72 ? 32.543 -1.090 -47.445 1.00 94.31 72 LEU A N 1
ATOM 600 C CA . LEU A 1 72 ? 33.236 -2.166 -48.169 1.00 94.31 72 LEU A CA 1
ATOM 601 C C . LEU A 1 72 ? 33.117 -2.005 -49.692 1.00 94.31 72 LEU A C 1
ATOM 603 O O . LEU A 1 72 ? 34.108 -2.176 -50.403 1.00 94.31 72 LEU A O 1
ATOM 607 N N . ALA A 1 73 ? 31.929 -1.656 -50.195 1.00 92.38 73 ALA A N 1
ATOM 608 C CA . ALA A 1 73 ? 31.700 -1.438 -51.623 1.00 92.38 73 ALA A CA 1
ATOM 609 C C . ALA A 1 73 ? 32.508 -0.237 -52.159 1.00 92.38 73 ALA A C 1
ATOM 611 O O . ALA A 1 73 ? 33.103 -0.325 -53.234 1.00 92.38 73 ALA A O 1
ATOM 612 N N . CYS A 1 74 ? 32.624 0.849 -51.384 1.00 93.75 74 CYS A N 1
ATOM 613 C CA . CYS A 1 74 ? 33.540 1.958 -51.678 1.00 93.75 74 CYS A CA 1
ATOM 614 C C . CYS A 1 74 ? 35.018 1.525 -51.632 1.00 93.75 74 CYS A C 1
ATOM 616 O O . CYS A 1 74 ? 35.825 1.956 -52.452 1.00 93.75 74 CYS A O 1
ATOM 618 N N . GLY A 1 75 ? 35.403 0.646 -50.700 1.00 95.94 75 GLY A N 1
ATOM 619 C CA . GLY A 1 75 ? 36.773 0.114 -50.625 1.00 95.94 75 GLY A CA 1
ATOM 620 C C . GLY A 1 75 ? 37.142 -0.658 -51.886 1.00 95.94 75 GLY A C 1
ATOM 621 O O . GLY A 1 75 ? 38.224 -0.485 -52.449 1.00 95.94 75 GLY A O 1
ATOM 622 N N . MET A 1 76 ? 36.186 -1.436 -52.395 1.00 94.81 76 MET A N 1
ATOM 623 C CA . MET A 1 76 ? 36.342 -2.185 -53.634 1.00 94.81 76 MET A CA 1
ATOM 624 C C . MET A 1 76 ? 36.525 -1.272 -54.859 1.00 94.81 76 MET A C 1
ATOM 626 O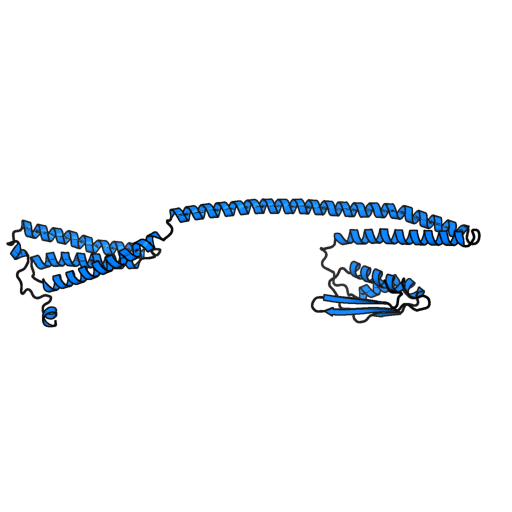 O . MET A 1 76 ? 37.278 -1.634 -55.763 1.00 94.81 76 MET A O 1
ATOM 630 N N . THR A 1 77 ? 35.915 -0.077 -54.903 1.00 94.75 77 THR A N 1
ATOM 631 C CA . THR A 1 77 ? 36.155 0.858 -56.020 1.00 94.75 77 THR A CA 1
ATOM 632 C C . THR A 1 77 ? 37.604 1.345 -56.072 1.00 94.75 77 THR A C 1
ATOM 634 O O . THR A 1 77 ? 38.159 1.428 -57.164 1.00 94.75 77 THR A O 1
ATOM 637 N N . HIS A 1 78 ? 38.247 1.571 -54.922 1.00 96.56 78 HIS A N 1
ATOM 638 C CA . HIS A 1 78 ? 39.666 1.947 -54.870 1.00 96.56 78 HIS A CA 1
ATOM 639 C C . HIS A 1 78 ? 40.586 0.768 -55.202 1.00 96.56 78 HIS A C 1
ATOM 641 O O . HIS A 1 78 ? 41.537 0.916 -55.966 1.00 96.56 78 HIS A O 1
ATOM 647 N N . ALA A 1 79 ? 40.258 -0.438 -54.728 1.00 95.62 79 ALA A N 1
ATOM 648 C CA . ALA A 1 79 ? 40.981 -1.646 -55.128 1.00 95.62 79 ALA A CA 1
ATOM 649 C C . ALA A 1 79 ? 40.939 -1.862 -56.655 1.00 95.62 79 ALA A C 1
ATOM 651 O O . ALA A 1 79 ? 41.951 -2.213 -57.265 1.00 95.62 79 ALA A O 1
ATOM 652 N N . MET A 1 80 ? 39.791 -1.588 -57.289 1.00 94.25 80 MET A N 1
ATOM 653 C CA . MET A 1 80 ? 39.656 -1.638 -58.746 1.00 94.25 80 MET A CA 1
ATOM 654 C C . MET A 1 80 ? 40.445 -0.549 -59.469 1.00 94.25 80 MET A C 1
ATOM 656 O O . MET A 1 80 ? 40.971 -0.825 -60.542 1.00 94.25 80 MET A O 1
ATOM 660 N N . GLN A 1 81 ? 40.560 0.659 -58.912 1.00 92.69 81 GLN A N 1
ATOM 661 C CA . GLN A 1 81 ? 41.384 1.722 -59.498 1.00 92.69 81 GLN A CA 1
ATOM 662 C C . GLN A 1 81 ? 42.857 1.314 -59.547 1.00 92.69 81 GLN A C 1
ATOM 664 O O . GLN A 1 81 ? 43.480 1.438 -60.599 1.00 92.69 81 GLN A O 1
ATOM 669 N N . ILE A 1 82 ? 43.375 0.715 -58.469 1.00 94.38 82 ILE A N 1
ATOM 670 C CA . ILE A 1 82 ? 44.729 0.141 -58.436 1.00 94.38 82 ILE A CA 1
ATOM 671 C C . ILE A 1 82 ? 44.861 -0.959 -59.492 1.00 94.38 82 ILE A C 1
ATOM 673 O O . ILE A 1 82 ? 45.794 -0.938 -60.289 1.00 94.38 82 ILE A O 1
ATOM 677 N N . TRP A 1 83 ? 43.919 -1.907 -59.540 1.00 93.38 83 TRP A N 1
ATOM 678 C CA . TRP A 1 83 ? 43.933 -2.989 -60.529 1.00 93.38 83 TRP A CA 1
ATOM 679 C C . TRP A 1 83 ? 43.950 -2.450 -61.966 1.00 93.38 83 TRP A C 1
ATOM 681 O O . TRP A 1 83 ? 44.722 -2.928 -62.803 1.00 93.38 83 TRP A O 1
ATOM 691 N N . ASN A 1 84 ? 43.153 -1.413 -62.231 1.00 92.12 84 ASN A N 1
ATOM 692 C CA . ASN A 1 84 ? 43.006 -0.809 -63.548 1.00 92.12 84 ASN A CA 1
ATOM 693 C C . ASN A 1 84 ? 44.207 0.048 -63.980 1.00 92.12 84 ASN A C 1
ATOM 695 O O . ASN A 1 84 ? 44.300 0.415 -65.149 1.00 92.12 84 ASN A O 1
ATOM 699 N N . VAL A 1 85 ? 45.168 0.338 -63.095 1.00 92.25 85 VAL A N 1
ATOM 700 C CA . VAL A 1 85 ? 46.455 0.929 -63.503 1.00 92.25 85 VAL A CA 1
ATOM 701 C C . VAL A 1 85 ? 47.232 -0.035 -64.402 1.00 92.25 85 VAL A C 1
ATOM 703 O O . VAL A 1 85 ? 47.829 0.410 -65.382 1.00 92.25 85 VAL A O 1
ATOM 706 N N . TRP A 1 86 ? 47.196 -1.339 -64.114 1.00 92.81 86 TRP A N 1
ATOM 707 C CA . TRP A 1 86 ? 47.930 -2.363 -64.872 1.00 92.81 86 TRP A CA 1
ATOM 708 C C . TRP A 1 86 ? 47.041 -3.214 -65.786 1.00 92.81 86 TRP A C 1
ATOM 710 O O . TRP A 1 86 ? 47.519 -3.722 -66.797 1.00 92.81 86 TRP A O 1
ATOM 720 N N . HIS A 1 87 ? 45.753 -3.333 -65.476 1.00 90.56 87 HIS A N 1
ATOM 721 C CA . HIS A 1 87 ? 44.762 -4.086 -66.251 1.00 90.56 87 HIS A CA 1
ATOM 722 C C . HIS A 1 87 ? 43.623 -3.161 -66.700 1.00 90.56 87 HIS A C 1
ATOM 724 O O . HIS A 1 87 ? 43.610 -1.988 -66.362 1.00 90.56 87 HIS A O 1
ATOM 730 N N . SER A 1 88 ? 42.655 -3.632 -67.483 1.00 88.62 88 SER A N 1
ATOM 731 C CA . SER A 1 88 ? 41.590 -2.764 -68.018 1.00 88.62 88 SER A CA 1
ATOM 732 C C . SER A 1 88 ? 40.189 -3.332 -67.799 1.00 88.62 88 SER A C 1
ATOM 734 O O . SER A 1 88 ? 39.340 -3.368 -68.692 1.00 88.62 88 SER A O 1
ATOM 736 N N . ALA A 1 89 ? 39.921 -3.752 -66.562 1.00 89.62 89 ALA A N 1
ATOM 737 C CA . ALA A 1 89 ? 38.661 -4.362 -66.143 1.00 89.62 89 ALA A CA 1
ATOM 738 C C . ALA A 1 89 ? 37.565 -3.311 -65.849 1.00 89.62 89 ALA A C 1
ATOM 740 O O . ALA A 1 89 ? 36.944 -3.297 -64.782 1.00 89.62 89 ALA A O 1
ATOM 741 N N . TYR A 1 90 ? 37.292 -2.418 -66.806 1.00 88.25 90 TYR A N 1
ATOM 742 C CA . TYR A 1 90 ? 36.341 -1.306 -66.634 1.00 88.25 90 TYR A CA 1
ATOM 743 C C . TYR A 1 90 ? 34.884 -1.749 -66.473 1.00 88.25 90 TYR A C 1
ATOM 745 O O . TYR A 1 90 ? 34.096 -1.065 -65.821 1.00 88.25 90 TYR A O 1
ATOM 753 N N . ARG A 1 91 ? 34.503 -2.902 -67.040 1.00 90.19 91 ARG A N 1
ATOM 754 C CA . ARG A 1 91 ? 33.139 -3.447 -66.901 1.00 90.19 91 ARG A CA 1
ATOM 755 C C . ARG A 1 91 ? 32.856 -3.863 -65.457 1.00 90.19 91 ARG A C 1
ATOM 757 O O . ARG A 1 91 ? 31.809 -3.513 -64.915 1.00 90.19 91 ARG A O 1
ATOM 764 N N . LEU A 1 92 ? 33.811 -4.554 -64.831 1.00 89.88 92 LEU A N 1
ATOM 765 C CA . LEU A 1 92 ? 33.755 -4.915 -63.416 1.00 89.88 92 LEU A CA 1
ATOM 766 C C . LEU A 1 92 ? 33.774 -3.668 -62.520 1.00 89.88 92 LEU A C 1
ATOM 768 O O . LEU A 1 92 ? 32.954 -3.566 -61.611 1.00 89.88 92 LEU A O 1
ATOM 772 N N . GLU A 1 93 ? 34.641 -2.691 -62.809 1.00 91.19 93 GLU A N 1
ATOM 773 C CA . GLU A 1 93 ? 34.663 -1.413 -62.083 1.00 91.19 93 GLU A CA 1
ATOM 774 C C . GLU A 1 93 ? 33.303 -0.697 -62.150 1.00 91.19 93 GLU A C 1
ATOM 776 O O . GLU A 1 93 ? 32.792 -0.237 -61.129 1.00 91.19 93 GLU A O 1
ATOM 781 N N . GLY A 1 94 ? 32.680 -0.643 -63.332 1.00 91.38 94 GLY A N 1
ATOM 782 C CA . GLY A 1 94 ? 31.354 -0.054 -63.524 1.00 91.38 94 GLY A CA 1
ATOM 783 C C . GLY A 1 94 ? 30.255 -0.764 -62.729 1.00 91.38 94 GLY A C 1
ATOM 784 O O . GLY A 1 94 ? 29.413 -0.100 -62.126 1.00 91.38 94 GLY A O 1
ATOM 785 N N . LEU A 1 95 ? 30.286 -2.101 -62.666 1.00 92.44 95 LEU A N 1
ATOM 786 C CA . LEU A 1 95 ? 29.344 -2.878 -61.855 1.00 92.44 95 LEU A CA 1
ATOM 787 C C . LEU A 1 95 ? 29.516 -2.590 -60.359 1.00 92.44 95 LEU A C 1
ATOM 789 O O . LEU A 1 95 ? 28.529 -2.370 -59.660 1.00 92.44 95 LEU A O 1
ATOM 793 N N . ILE A 1 96 ? 30.759 -2.542 -59.875 1.00 92.31 96 ILE A N 1
ATOM 794 C CA . ILE A 1 96 ? 31.055 -2.213 -58.476 1.00 92.31 96 ILE A CA 1
ATOM 795 C C . ILE A 1 96 ? 30.579 -0.789 -58.164 1.00 92.31 96 ILE A C 1
ATOM 797 O O . ILE A 1 96 ? 29.889 -0.596 -57.170 1.00 92.31 96 ILE A O 1
ATOM 801 N N . LYS A 1 97 ? 30.836 0.191 -59.042 1.00 93.31 97 LYS A N 1
ATOM 802 C CA . LYS A 1 97 ? 30.323 1.565 -58.888 1.00 93.31 97 LYS A CA 1
ATOM 803 C C . LYS A 1 97 ? 28.796 1.620 -58.825 1.00 93.31 97 LYS A C 1
ATOM 805 O O . LYS A 1 97 ? 28.260 2.361 -58.004 1.00 93.31 97 LYS A O 1
ATOM 810 N N . LEU A 1 98 ? 28.095 0.839 -59.650 1.00 93.94 98 LEU A N 1
ATOM 811 C CA . LEU A 1 98 ? 26.633 0.759 -59.614 1.00 93.94 98 LEU A CA 1
ATOM 812 C C . LEU A 1 98 ? 26.133 0.187 -58.280 1.00 93.94 98 LEU A C 1
ATOM 814 O O . LEU A 1 98 ? 25.229 0.760 -57.674 1.00 93.94 98 LEU A O 1
ATOM 818 N N . ILE A 1 99 ? 26.737 -0.906 -57.803 1.00 92.38 99 ILE A N 1
ATOM 819 C CA . ILE A 1 99 ? 26.406 -1.510 -56.502 1.00 92.38 99 ILE A CA 1
ATOM 820 C C . ILE A 1 99 ? 26.630 -0.495 -55.378 1.00 92.38 99 ILE A C 1
ATOM 822 O O . ILE A 1 99 ? 25.745 -0.297 -54.544 1.00 92.38 99 ILE A O 1
ATOM 826 N N . THR A 1 100 ? 27.773 0.195 -55.386 1.00 93.31 100 THR A N 1
ATOM 827 C CA . THR A 1 100 ? 28.090 1.242 -54.413 1.00 93.31 100 THR A CA 1
ATOM 828 C C . THR A 1 100 ? 27.060 2.369 -54.457 1.00 93.31 100 THR A C 1
ATOM 830 O O . THR A 1 100 ? 26.549 2.750 -53.411 1.00 93.31 100 THR A O 1
ATOM 833 N N . ALA A 1 101 ? 26.676 2.859 -55.641 1.00 94.50 101 ALA A N 1
ATOM 834 C CA . ALA A 1 101 ? 25.672 3.916 -55.783 1.00 94.50 101 ALA A CA 1
ATOM 835 C C . ALA A 1 101 ? 24.300 3.510 -55.215 1.00 94.50 101 ALA A C 1
ATOM 837 O O . ALA A 1 101 ? 23.674 4.287 -54.491 1.00 94.50 101 ALA A O 1
ATOM 838 N N . VAL A 1 102 ? 23.849 2.282 -55.488 1.00 93.56 102 VAL A N 1
ATOM 839 C CA . VAL A 1 102 ? 22.595 1.748 -54.936 1.00 93.56 102 VAL A CA 1
ATOM 840 C C . VAL A 1 102 ? 22.676 1.638 -53.410 1.00 93.56 102 VAL A C 1
ATOM 842 O O . VAL A 1 102 ? 21.768 2.099 -52.715 1.00 93.56 102 VAL A O 1
ATOM 845 N N . ALA A 1 103 ? 23.776 1.097 -52.875 1.00 91.25 103 ALA A N 1
ATOM 846 C CA . ALA A 1 103 ? 24.000 1.002 -51.433 1.00 91.25 103 ALA A CA 1
ATOM 847 C C . ALA A 1 103 ? 24.018 2.387 -50.755 1.00 91.25 103 ALA A C 1
ATOM 849 O O . ALA A 1 103 ? 23.406 2.550 -49.696 1.00 91.25 103 ALA A O 1
ATOM 850 N N . SER A 1 104 ? 24.638 3.397 -51.380 1.00 92.06 104 SER A N 1
ATOM 851 C CA . SER A 1 104 ? 24.647 4.790 -50.905 1.00 92.06 104 SER A CA 1
ATOM 852 C C . SER A 1 104 ? 23.240 5.367 -50.793 1.00 92.06 104 SER A C 1
ATOM 854 O O . SER A 1 104 ? 22.884 5.925 -49.756 1.00 92.06 104 SER A O 1
ATOM 856 N N . ILE A 1 105 ? 22.428 5.227 -51.847 1.00 94.25 105 ILE A N 1
ATOM 857 C CA . ILE A 1 105 ? 21.069 5.786 -51.897 1.00 94.25 105 ILE A CA 1
ATOM 858 C C . ILE A 1 105 ? 20.187 5.129 -50.833 1.00 94.25 105 ILE A C 1
ATOM 860 O O . ILE A 1 105 ? 19.505 5.826 -50.081 1.00 94.25 105 ILE A O 1
ATOM 864 N N . ILE A 1 106 ? 20.234 3.798 -50.725 1.00 92.50 106 ILE A N 1
ATOM 865 C CA . ILE A 1 106 ? 19.479 3.056 -49.708 1.00 92.50 106 ILE A CA 1
ATOM 866 C C . ILE A 1 106 ? 19.896 3.504 -48.303 1.00 92.50 106 ILE A C 1
ATOM 868 O O . ILE A 1 106 ? 19.034 3.811 -47.476 1.00 92.50 106 ILE A O 1
ATOM 872 N N . THR A 1 107 ? 21.203 3.599 -48.042 1.00 91.81 107 THR A N 1
ATOM 873 C CA . THR A 1 107 ? 21.730 4.039 -46.742 1.00 91.81 107 THR A CA 1
ATOM 874 C C . THR A 1 107 ? 21.272 5.461 -46.416 1.00 91.81 107 THR A C 1
ATOM 876 O O . THR A 1 107 ? 20.774 5.696 -45.317 1.00 91.81 107 THR A O 1
ATOM 879 N N . ALA A 1 108 ? 21.340 6.395 -47.369 1.00 92.94 108 ALA A N 1
ATOM 880 C CA . ALA A 1 108 ? 20.903 7.779 -47.181 1.00 92.94 108 ALA A CA 1
ATOM 881 C C . ALA A 1 108 ? 19.401 7.889 -46.857 1.00 92.94 108 ALA A C 1
ATOM 883 O O . ALA A 1 108 ? 19.023 8.576 -45.906 1.00 92.94 108 ALA A O 1
ATOM 884 N N . ILE A 1 109 ? 18.545 7.168 -47.592 1.00 93.88 109 ILE A N 1
ATOM 885 C CA . ILE A 1 109 ? 17.092 7.146 -47.354 1.00 93.88 109 ILE A CA 1
ATOM 886 C C . ILE A 1 109 ? 16.777 6.588 -45.962 1.00 93.88 109 ILE A C 1
ATOM 888 O O . ILE A 1 109 ? 15.957 7.148 -45.229 1.00 93.88 109 ILE A O 1
ATOM 892 N N . LEU A 1 110 ? 17.422 5.482 -45.583 1.00 92.31 110 LEU A N 1
ATOM 893 C CA . LEU A 1 110 ? 17.209 4.855 -44.282 1.00 92.31 110 LEU A CA 1
ATOM 894 C C . LEU A 1 110 ? 17.709 5.742 -43.140 1.00 92.31 110 LEU A C 1
ATOM 896 O O . LEU A 1 110 ? 17.018 5.855 -42.130 1.00 92.31 110 LEU A O 1
ATOM 900 N N . MET A 1 111 ? 18.839 6.431 -43.314 1.00 89.50 111 MET A N 1
ATOM 901 C CA . MET A 1 111 ? 19.354 7.381 -42.325 1.00 89.50 111 MET A CA 1
ATOM 902 C C . MET A 1 111 ? 18.411 8.549 -42.102 1.00 89.50 111 MET A C 1
ATOM 904 O O . MET A 1 111 ? 18.083 8.853 -40.957 1.00 89.50 111 MET A O 1
ATOM 908 N N . PHE A 1 112 ? 17.900 9.146 -43.177 1.00 92.44 112 PHE A N 1
ATOM 909 C CA . PHE A 1 112 ? 16.952 10.249 -43.066 1.00 92.44 112 PHE A CA 1
ATOM 910 C C . PHE A 1 112 ? 15.689 9.853 -42.283 1.00 92.44 112 PHE A C 1
ATOM 912 O O . PHE A 1 112 ? 15.166 10.637 -41.495 1.00 92.44 112 PHE A O 1
ATOM 919 N N . ARG A 1 113 ? 15.227 8.604 -42.433 1.00 90.06 113 ARG A N 1
ATOM 920 C CA . ARG A 1 113 ? 14.096 8.068 -41.656 1.00 90.06 113 ARG A CA 1
ATOM 921 C C . ARG A 1 113 ? 14.445 7.699 -40.215 1.00 90.06 113 ARG A C 1
ATOM 923 O O . ARG A 1 113 ? 13.549 7.675 -39.372 1.00 90.06 113 ARG A O 1
ATOM 930 N N . LEU A 1 114 ? 15.702 7.371 -39.931 1.00 89.00 114 LEU A N 1
ATOM 931 C CA . LEU A 1 114 ? 16.128 6.873 -38.626 1.00 89.00 114 LEU A CA 1
ATOM 932 C C . LEU A 1 114 ? 16.445 7.990 -37.632 1.00 89.00 114 LEU A C 1
ATOM 934 O O . LEU A 1 114 ? 16.107 7.863 -36.458 1.00 89.00 114 LEU A O 1
ATOM 938 N N . VAL A 1 115 ? 17.048 9.087 -38.097 1.00 88.62 115 VAL A N 1
ATOM 939 C CA . VAL A 1 115 ? 17.405 10.248 -37.264 1.00 88.62 115 VAL A CA 1
ATOM 940 C C . VAL A 1 115 ? 16.249 10.723 -36.369 1.00 88.62 115 VAL A C 1
ATOM 942 O O . VAL A 1 115 ? 16.461 10.804 -35.158 1.00 88.62 115 VAL A O 1
ATOM 945 N N . PRO A 1 116 ? 15.021 10.974 -36.872 1.00 88.50 116 PRO A N 1
ATOM 946 C CA . PRO A 1 116 ? 13.929 11.416 -36.004 1.00 88.50 116 PRO A CA 1
ATOM 947 C C . PRO A 1 116 ? 13.532 10.363 -34.958 1.00 88.50 116 PRO A C 1
ATOM 949 O O . PRO A 1 116 ? 13.206 10.724 -33.832 1.00 88.50 116 PRO A O 1
ATOM 952 N N . LYS A 1 117 ? 13.611 9.063 -35.284 1.00 86.62 117 LYS A N 1
ATOM 953 C CA . LYS A 1 117 ? 13.335 7.986 -34.317 1.00 86.62 117 LYS A CA 1
ATOM 954 C C . LYS A 1 117 ? 14.392 7.939 -33.216 1.00 86.62 117 LYS A C 1
ATOM 956 O O . LYS A 1 117 ? 14.038 7.860 -32.046 1.00 86.62 117 LYS A O 1
ATOM 961 N N . ALA A 1 118 ? 15.671 8.049 -33.567 1.00 85.50 118 ALA A N 1
ATOM 962 C CA . ALA A 1 118 ? 16.759 8.048 -32.592 1.00 85.50 118 ALA A CA 1
ATOM 963 C C . ALA A 1 118 ? 16.692 9.252 -31.635 1.00 85.50 118 ALA A C 1
ATOM 965 O O . ALA A 1 118 ? 16.982 9.107 -30.453 1.00 85.50 118 ALA A O 1
ATOM 966 N N . LEU A 1 119 ? 16.260 10.420 -32.125 1.00 85.62 119 LEU A N 1
ATOM 967 C CA . LEU A 1 119 ? 16.068 11.623 -31.307 1.00 85.62 119 LEU A CA 1
ATOM 968 C C . LEU A 1 119 ? 14.843 11.554 -30.381 1.00 85.62 119 LEU A C 1
ATOM 970 O O . LEU A 1 119 ? 14.773 12.320 -29.425 1.00 85.62 119 LEU A O 1
ATOM 974 N N . SER A 1 120 ? 13.887 10.659 -30.651 1.00 85.12 120 SER A N 1
ATOM 975 C CA . SER A 1 120 ? 12.710 10.459 -29.793 1.00 85.12 120 SER A CA 1
ATOM 976 C C . SER A 1 120 ? 12.999 9.624 -28.540 1.00 85.12 120 SER A C 1
ATOM 978 O O . SER A 1 120 ? 12.206 9.628 -27.601 1.00 85.12 120 SER A O 1
ATOM 980 N N . LEU A 1 121 ? 14.135 8.921 -28.510 1.00 84.56 121 LEU A N 1
ATOM 981 C CA . LEU A 1 121 ? 14.555 8.132 -27.359 1.00 84.56 121 LEU A CA 1
ATOM 982 C C . LEU A 1 121 ? 15.034 9.051 -26.233 1.00 84.56 121 LEU A C 1
ATOM 984 O O . LEU A 1 121 ? 15.766 10.016 -26.463 1.00 84.56 121 LEU A O 1
ATOM 988 N N . ALA A 1 122 ? 14.646 8.722 -25.000 1.00 84.81 122 ALA A N 1
ATOM 989 C CA . ALA A 1 122 ? 15.059 9.474 -23.826 1.00 84.81 122 ALA A CA 1
ATOM 990 C C . ALA A 1 122 ? 16.588 9.478 -23.701 1.00 84.81 122 ALA A C 1
ATOM 992 O O . ALA A 1 122 ? 17.251 8.438 -23.750 1.00 84.81 122 ALA A O 1
ATOM 993 N N . SER A 1 123 ? 17.157 10.665 -23.512 1.00 87.56 123 SER A N 1
ATOM 994 C CA . SER A 1 123 ? 18.591 10.788 -23.285 1.00 87.56 123 SER A CA 1
ATOM 995 C C . SER A 1 123 ? 18.974 10.165 -21.933 1.00 87.56 123 SER A C 1
ATOM 997 O O . SER A 1 123 ? 18.201 10.240 -20.973 1.00 87.56 123 SER A O 1
ATOM 999 N N . PRO A 1 124 ? 20.198 9.624 -21.783 1.00 88.69 124 PRO A N 1
ATOM 1000 C CA . PRO A 1 124 ? 20.659 9.078 -20.505 1.00 88.69 124 PRO A CA 1
ATOM 1001 C C . PRO A 1 124 ? 20.543 10.061 -19.330 1.00 88.69 124 PRO A C 1
ATOM 1003 O O . PRO A 1 124 ? 20.298 9.646 -18.202 1.00 88.69 124 PRO A O 1
ATOM 1006 N N . ARG A 1 125 ? 20.671 11.370 -19.591 1.00 87.88 125 ARG A N 1
ATOM 1007 C CA . ARG A 1 125 ? 20.500 12.419 -18.575 1.00 87.88 125 ARG A CA 1
ATOM 1008 C C . ARG A 1 125 ? 19.052 12.538 -18.096 1.00 87.88 125 ARG A C 1
ATOM 1010 O O . ARG A 1 125 ? 18.842 12.673 -16.899 1.00 87.88 125 ARG A O 1
ATOM 1017 N N . GLN A 1 126 ? 18.078 12.456 -19.006 1.00 90.56 126 GL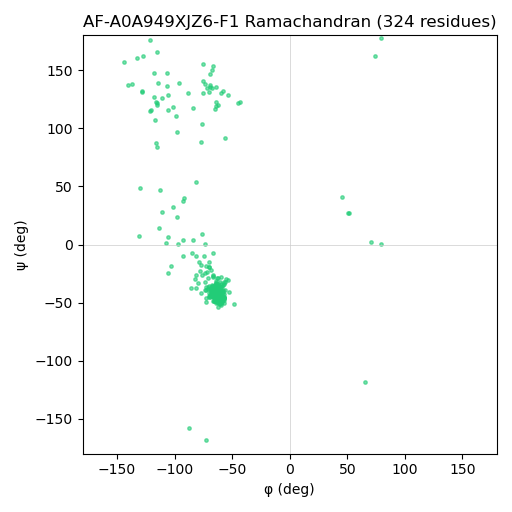N A N 1
ATOM 1018 C CA . GLN A 1 126 ? 16.651 12.478 -18.656 1.00 90.56 126 GLN A CA 1
ATOM 1019 C C . GLN A 1 126 ? 16.258 11.247 -17.833 1.00 90.56 126 GLN A C 1
ATOM 1021 O O . GLN A 1 126 ? 15.551 11.369 -16.838 1.00 90.56 126 GLN A O 1
ATOM 1026 N N . LEU A 1 127 ? 16.774 10.068 -18.194 1.00 91.88 127 LEU A N 1
ATOM 1027 C CA . LEU A 1 127 ? 16.549 8.853 -17.407 1.00 91.88 127 LEU A CA 1
ATOM 1028 C C . LEU A 1 127 ? 17.164 8.967 -16.005 1.00 91.88 127 LEU A C 1
ATOM 1030 O O . LEU A 1 127 ? 16.550 8.566 -15.023 1.00 91.88 127 LEU A O 1
ATOM 1034 N N . GLN A 1 128 ? 18.359 9.552 -15.885 1.00 94.81 128 GLN A N 1
ATOM 1035 C CA . GLN A 1 128 ? 18.985 9.790 -14.582 1.00 94.81 128 GLN A CA 1
ATOM 1036 C C . GLN A 1 128 ? 18.199 10.782 -13.718 1.00 94.81 128 GLN A C 1
ATOM 1038 O O . GLN A 1 128 ? 18.075 10.550 -12.515 1.00 94.81 128 GLN A O 1
ATOM 1043 N N . SER A 1 129 ? 17.657 11.858 -14.302 1.00 94.88 129 SER A N 1
ATOM 1044 C CA . SER A 1 129 ? 16.797 12.784 -13.557 1.00 94.88 129 SER A CA 1
ATOM 1045 C C . SER A 1 129 ? 15.501 12.113 -13.109 1.00 94.88 129 SER A C 1
ATOM 1047 O O . SER A 1 129 ? 15.138 12.256 -11.947 1.00 94.88 129 SER A O 1
ATOM 1049 N N . GLU A 1 130 ? 14.863 11.310 -13.967 1.00 95.75 130 GLU A N 1
ATOM 1050 C CA . GLU A 1 130 ? 13.646 10.576 -13.597 1.00 95.75 130 GLU A CA 1
ATOM 1051 C C . GLU A 1 130 ? 13.917 9.567 -12.468 1.00 95.75 130 GLU A C 1
ATOM 1053 O O . GLU A 1 130 ? 13.152 9.481 -11.510 1.00 95.75 130 GLU A O 1
ATOM 1058 N N . ILE A 1 131 ? 15.037 8.835 -12.520 1.00 97.06 131 ILE A N 1
ATOM 1059 C CA . ILE A 1 131 ? 15.438 7.916 -11.442 1.00 97.06 131 ILE A CA 1
ATOM 1060 C C . ILE A 1 131 ? 15.652 8.676 -10.127 1.00 97.06 131 ILE A C 1
ATOM 1062 O O . ILE A 1 131 ? 15.272 8.182 -9.065 1.00 97.06 131 ILE A O 1
ATOM 1066 N N . LEU A 1 132 ? 16.263 9.863 -10.173 1.00 97.25 132 LEU A N 1
ATOM 1067 C CA . LEU A 1 132 ? 16.482 10.677 -8.979 1.00 97.25 132 LEU A CA 1
ATOM 1068 C C . LEU A 1 132 ? 15.163 11.190 -8.390 1.00 97.25 132 LEU A C 1
ATOM 1070 O O . LEU A 1 132 ? 14.990 11.150 -7.173 1.00 97.25 132 LEU A O 1
ATOM 1074 N N . GLU A 1 133 ? 14.240 11.649 -9.232 1.00 96.81 133 GLU A N 1
ATOM 1075 C CA . GLU A 1 133 ? 12.906 12.080 -8.807 1.00 96.81 133 GLU A CA 1
ATOM 1076 C C . GLU A 1 133 ? 12.113 10.928 -8.190 1.00 96.81 133 GLU A C 1
ATOM 1078 O O . GLU A 1 133 ? 11.598 11.074 -7.081 1.00 96.81 133 GLU A O 1
ATOM 1083 N N . ARG A 1 134 ? 12.101 9.753 -8.834 1.00 97.12 134 ARG A N 1
ATOM 1084 C 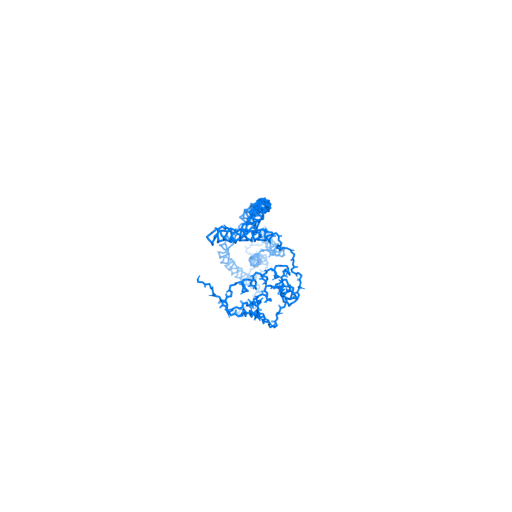CA . ARG A 1 134 ? 11.453 8.549 -8.291 1.00 97.12 134 ARG A CA 1
ATOM 1085 C C . ARG A 1 134 ? 12.008 8.173 -6.922 1.00 97.12 134 ARG A C 1
ATOM 1087 O O . ARG A 1 134 ? 11.235 7.967 -5.996 1.00 97.12 134 ARG A O 1
ATOM 1094 N N . ARG A 1 135 ? 13.334 8.166 -6.760 1.00 97.25 135 ARG A N 1
ATOM 1095 C CA . ARG A 1 135 ? 13.971 7.857 -5.469 1.00 97.25 135 ARG A CA 1
ATOM 1096 C C . ARG A 1 135 ? 13.608 8.852 -4.368 1.00 97.25 135 ARG A C 1
ATOM 1098 O O . ARG A 1 135 ? 13.478 8.455 -3.216 1.00 97.25 135 ARG A O 1
ATOM 1105 N N . ARG A 1 136 ? 13.456 10.139 -4.698 1.00 97.44 136 ARG A N 1
ATOM 1106 C CA . ARG A 1 136 ? 13.015 11.154 -3.726 1.00 97.44 136 ARG A CA 1
ATOM 1107 C C . ARG A 1 136 ? 11.575 10.912 -3.285 1.00 97.44 136 ARG A C 1
ATOM 1109 O O . ARG A 1 136 ? 11.312 10.950 -2.089 1.00 97.44 136 ARG A O 1
ATOM 1116 N N . ALA A 1 137 ? 10.684 10.622 -4.231 1.00 96.88 137 ALA A N 1
ATOM 1117 C CA . ALA A 1 137 ? 9.290 10.308 -3.929 1.00 96.88 137 ALA A CA 1
ATOM 1118 C C . ALA A 1 137 ? 9.159 9.025 -3.088 1.00 96.88 137 ALA A C 1
ATOM 1120 O O . ALA A 1 137 ? 8.382 8.985 -2.138 1.00 96.88 137 ALA A O 1
ATOM 1121 N N . GLU A 1 138 ? 9.948 7.989 -3.391 1.00 97.62 138 GLU A N 1
ATOM 1122 C CA . GLU A 1 138 ? 9.983 6.745 -2.610 1.00 97.62 138 GLU A CA 1
ATOM 1123 C C . GLU A 1 138 ? 10.414 6.984 -1.154 1.00 97.62 138 GLU A C 1
ATOM 1125 O O . GLU A 1 138 ? 9.797 6.447 -0.232 1.00 97.62 138 GLU A O 1
ATOM 1130 N N . GLU A 1 139 ? 11.434 7.816 -0.928 1.00 97.56 139 GLU A N 1
ATOM 1131 C CA . GLU A 1 139 ? 11.893 8.139 0.427 1.00 97.56 139 GLU A CA 1
ATOM 1132 C C . GLU A 1 139 ? 10.874 8.998 1.193 1.00 97.56 139 GLU A C 1
ATOM 1134 O O . GLU A 1 139 ? 10.631 8.758 2.375 1.00 97.56 139 GLU A O 1
ATOM 1139 N N . GLU A 1 140 ? 10.215 9.950 0.526 1.00 97.50 140 GLU A N 1
ATOM 1140 C CA . GLU A 1 140 ? 9.140 10.747 1.130 1.00 97.50 140 GLU A CA 1
ATOM 1141 C C . GLU A 1 140 ? 7.984 9.857 1.608 1.00 97.50 140 GLU A C 1
ATOM 1143 O O . GLU A 1 140 ? 7.551 9.959 2.759 1.00 97.50 140 GLU A O 1
ATOM 1148 N N . VAL A 1 141 ? 7.537 8.922 0.764 1.00 97.94 141 VAL A N 1
ATOM 1149 C CA . VAL A 1 141 ? 6.497 7.946 1.126 1.00 97.94 141 VAL A CA 1
ATOM 1150 C C . VAL A 1 141 ? 6.937 7.086 2.309 1.00 97.94 141 VAL A C 1
ATOM 1152 O O . VAL A 1 141 ? 6.144 6.831 3.217 1.00 97.94 141 VAL A O 1
ATOM 1155 N N . ARG A 1 142 ? 8.204 6.661 2.346 1.00 97.56 142 ARG A N 1
ATOM 1156 C CA . ARG A 1 142 ? 8.741 5.860 3.450 1.00 97.56 142 ARG A CA 1
ATOM 1157 C C . ARG A 1 142 ? 8.702 6.611 4.781 1.00 97.56 142 ARG A C 1
ATOM 1159 O O . ARG A 1 142 ? 8.271 6.043 5.785 1.00 97.56 142 ARG A O 1
ATOM 1166 N N . VAL A 1 143 ? 9.115 7.878 4.789 1.00 97.81 143 VAL A N 1
ATOM 1167 C CA . VAL A 1 143 ? 9.072 8.728 5.987 1.00 97.81 143 VAL A CA 1
ATOM 1168 C C . VAL A 1 143 ? 7.627 8.931 6.445 1.00 97.81 143 VAL A C 1
ATOM 1170 O O . VAL A 1 143 ? 7.330 8.731 7.625 1.00 97.81 143 VAL A O 1
ATOM 1173 N N . LEU A 1 144 ? 6.715 9.251 5.523 1.00 97.25 144 LEU A N 1
ATOM 1174 C CA . LEU A 1 144 ? 5.295 9.433 5.835 1.00 97.25 144 LEU A CA 1
ATOM 1175 C C . LEU A 1 144 ? 4.658 8.172 6.428 1.00 97.25 144 LEU A C 1
ATOM 1177 O O . LEU A 1 144 ? 3.927 8.276 7.412 1.00 97.25 144 LEU A O 1
ATOM 1181 N N . ASN A 1 145 ? 4.970 6.993 5.884 1.00 97.44 145 ASN A N 1
ATOM 1182 C CA . ASN A 1 145 ? 4.479 5.726 6.426 1.00 97.44 145 ASN A CA 1
ATOM 1183 C C . ASN A 1 145 ? 4.977 5.490 7.855 1.00 97.44 145 ASN A C 1
ATOM 1185 O O . ASN A 1 145 ? 4.172 5.167 8.723 1.00 97.44 145 ASN A O 1
ATOM 1189 N N . SER A 1 146 ? 6.264 5.728 8.129 1.00 97.38 146 SER A N 1
ATOM 1190 C CA . SER A 1 146 ? 6.813 5.549 9.482 1.00 97.38 146 SER A CA 1
ATOM 1191 C C . SER A 1 146 ? 6.174 6.487 10.517 1.00 97.38 146 SER A C 1
ATOM 1193 O O . SER A 1 146 ? 5.871 6.082 11.639 1.00 97.38 146 SER A O 1
ATOM 1195 N N . GLU A 1 147 ? 5.898 7.737 10.136 1.00 97.50 147 GLU A N 1
ATOM 1196 C CA . GLU A 1 147 ? 5.221 8.701 11.007 1.00 97.50 147 GLU A CA 1
ATOM 1197 C C . GLU A 1 147 ? 3.742 8.342 11.205 1.00 97.50 147 GLU A C 1
ATOM 1199 O O . GLU A 1 147 ? 3.201 8.511 12.301 1.00 97.50 147 GLU A O 1
ATOM 1204 N N . LEU A 1 148 ? 3.077 7.828 10.167 1.00 97.62 148 LEU A N 1
ATOM 1205 C CA . LEU A 1 148 ? 1.702 7.350 10.267 1.00 97.62 148 LEU A CA 1
ATOM 1206 C C . LEU A 1 148 ? 1.601 6.141 11.203 1.00 97.62 148 LEU A C 1
ATOM 1208 O O . LEU A 1 148 ? 0.730 6.134 12.070 1.00 97.62 148 LEU A O 1
ATOM 1212 N N . GLU A 1 149 ? 2.501 5.165 11.077 1.00 97.31 149 GLU A N 1
ATOM 1213 C CA . GLU A 1 149 ? 2.575 3.998 11.963 1.00 97.31 149 GLU A CA 1
ATOM 1214 C C . GLU A 1 149 ? 2.751 4.423 13.424 1.00 97.31 149 GLU A C 1
ATOM 1216 O O . GLU A 1 149 ? 1.967 4.013 14.282 1.00 97.31 149 GLU A O 1
ATOM 1221 N N . ARG A 1 150 ? 3.685 5.344 13.695 1.00 97.50 150 ARG A N 1
ATOM 1222 C CA . ARG A 1 150 ? 3.889 5.913 15.035 1.00 97.50 150 ARG A CA 1
ATOM 1223 C C . ARG A 1 150 ? 2.615 6.564 15.580 1.00 97.50 150 ARG A C 1
ATOM 1225 O O . ARG A 1 150 ? 2.233 6.329 16.724 1.00 97.50 150 ARG A O 1
ATOM 1232 N N . ARG A 1 151 ? 1.916 7.367 14.769 1.00 96.06 151 ARG A N 1
ATOM 1233 C CA . ARG A 1 151 ? 0.651 8.008 15.178 1.00 96.06 151 ARG A CA 1
ATOM 1234 C C . ARG A 1 151 ? -0.452 6.996 15.446 1.00 96.06 151 ARG A C 1
ATOM 1236 O O . ARG A 1 151 ? -1.232 7.191 16.377 1.00 96.06 151 ARG A O 1
ATOM 1243 N N . VAL A 1 152 ? -0.548 5.949 14.631 1.00 97.44 152 VAL A N 1
ATOM 1244 C CA . VAL A 1 152 ? -1.520 4.868 14.826 1.00 97.44 152 VAL A CA 1
ATOM 1245 C C . VAL A 1 152 ? -1.237 4.150 16.140 1.00 97.44 152 VAL A C 1
ATOM 1247 O O . VAL A 1 152 ? -2.167 3.957 16.922 1.00 97.44 152 VAL A O 1
ATOM 1250 N N . GLU A 1 153 ? 0.021 3.826 16.433 1.00 95.88 153 GLU A N 1
ATOM 1251 C CA . GLU A 1 153 ? 0.415 3.197 17.694 1.00 95.88 153 GLU A CA 1
ATOM 1252 C C . GLU A 1 153 ? 0.077 4.089 18.900 1.00 95.88 153 GLU A C 1
ATOM 1254 O O . GLU A 1 153 ? -0.589 3.645 19.837 1.00 95.88 153 GLU A O 1
ATOM 1259 N N . GLU A 1 154 ? 0.424 5.378 18.847 1.00 96.38 154 GLU A N 1
ATOM 1260 C CA . GLU A 1 154 ? 0.116 6.342 19.911 1.00 96.38 154 GLU A CA 1
ATOM 1261 C C . GLU A 1 154 ? -1.390 6.494 20.151 1.00 96.38 154 GLU A C 1
ATOM 1263 O O . GLU A 1 154 ? -1.854 6.488 21.297 1.00 96.38 154 GLU A O 1
ATOM 1268 N N . ARG A 1 155 ? -2.177 6.614 19.076 1.00 94.00 155 ARG A N 1
ATOM 1269 C CA . ARG A 1 155 ? -3.639 6.716 19.160 1.00 94.00 155 ARG A CA 1
ATOM 1270 C C . ARG A 1 155 ? -4.259 5.431 19.683 1.00 94.00 155 ARG A C 1
ATOM 1272 O O . ARG A 1 155 ? -5.154 5.506 20.521 1.00 94.00 155 ARG A O 1
ATOM 1279 N N . THR A 1 156 ? -3.769 4.278 19.246 1.00 94.31 156 THR A N 1
ATOM 1280 C CA . THR A 1 156 ? -4.244 2.973 19.715 1.00 94.31 156 THR A CA 1
ATOM 1281 C C . THR A 1 156 ? -3.952 2.804 21.202 1.00 94.31 156 THR A C 1
ATOM 1283 O O . THR A 1 156 ? -4.851 2.468 21.971 1.00 94.31 156 THR A O 1
ATOM 1286 N N . ALA A 1 157 ? -2.741 3.143 21.649 1.00 93.62 157 ALA A N 1
ATOM 1287 C CA . ALA A 1 157 ? -2.381 3.126 23.062 1.00 93.62 157 ALA A CA 1
ATOM 1288 C C . ALA A 1 157 ? -3.248 4.088 23.895 1.00 93.62 157 ALA A C 1
ATOM 1290 O O . ALA A 1 157 ? -3.679 3.739 24.996 1.00 93.62 157 ALA A O 1
ATOM 1291 N N . MET A 1 158 ? -3.544 5.286 23.379 1.00 94.12 158 MET A N 1
ATOM 1292 C CA . MET A 1 158 ? -4.431 6.252 24.036 1.00 94.12 158 MET A CA 1
A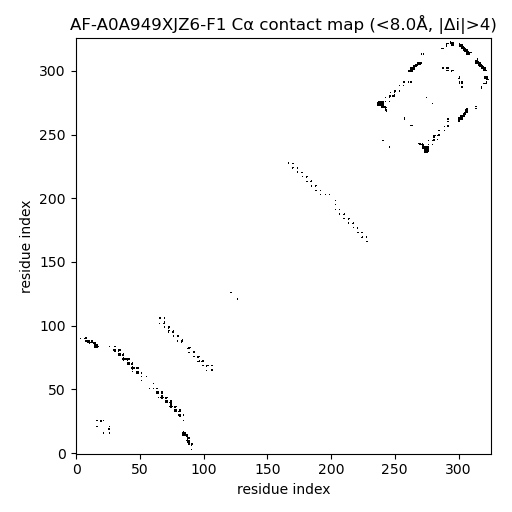TOM 1293 C C . MET A 1 158 ? -5.873 5.733 24.136 1.00 94.12 158 MET A C 1
ATOM 1295 O O . MET A 1 158 ? -6.482 5.840 25.201 1.00 94.12 158 MET A O 1
ATOM 1299 N N . LEU A 1 159 ? -6.402 5.138 23.064 1.00 92.38 159 LEU A N 1
ATOM 1300 C CA . LEU A 1 159 ? -7.735 4.535 23.042 1.00 92.38 159 LEU A CA 1
ATOM 1301 C C . LEU A 1 159 ? -7.844 3.384 24.040 1.00 92.38 159 LEU A C 1
ATOM 1303 O O . LEU A 1 159 ? -8.792 3.359 24.820 1.00 92.38 159 LEU A O 1
ATOM 1307 N N . LEU A 1 160 ? -6.856 2.486 24.079 1.00 87.31 160 LEU A N 1
ATOM 1308 C CA . LEU A 1 160 ? -6.819 1.379 25.037 1.00 87.31 160 LEU A CA 1
ATOM 1309 C C . LEU A 1 160 ? -6.812 1.888 26.482 1.00 87.31 160 LEU A C 1
ATOM 1311 O O . LEU A 1 160 ? -7.616 1.440 27.297 1.00 87.31 160 LEU A O 1
ATOM 1315 N N . ARG A 1 161 ? -5.973 2.885 26.798 1.00 90.12 161 ARG A N 1
ATOM 1316 C CA . ARG A 1 161 ? -5.960 3.503 28.136 1.00 90.12 161 ARG A CA 1
ATOM 1317 C C . ARG A 1 161 ? -7.298 4.153 28.482 1.00 90.12 161 ARG A C 1
ATOM 1319 O O . ARG A 1 161 ? -7.754 4.018 29.615 1.00 90.12 161 ARG A O 1
ATOM 1326 N N . SER A 1 162 ? -7.919 4.858 27.534 1.00 85.31 162 SER A N 1
ATOM 1327 C CA . SER A 1 162 ? -9.216 5.506 27.754 1.00 85.31 162 SER A CA 1
ATOM 1328 C C . SER A 1 162 ? -10.335 4.486 27.947 1.00 85.31 162 SER A C 1
ATOM 1330 O O . SER A 1 162 ? -11.200 4.698 28.793 1.00 85.31 162 SER A O 1
ATOM 1332 N N . ASN A 1 163 ? -10.314 3.379 27.203 1.00 85.38 163 ASN A N 1
ATOM 1333 C CA . ASN A 1 163 ? -11.286 2.300 27.344 1.00 85.38 163 ASN A CA 1
ATOM 1334 C C . ASN A 1 163 ? -11.156 1.641 28.727 1.00 85.38 163 ASN A C 1
ATOM 1336 O O . ASN A 1 163 ? -12.120 1.608 29.487 1.00 85.38 163 ASN A O 1
ATOM 1340 N N . GLN A 1 164 ? -9.932 1.294 29.137 1.00 84.38 164 GLN A N 1
ATOM 1341 C CA . GLN A 1 164 ? -9.653 0.776 30.483 1.00 84.38 164 GLN A CA 1
ATOM 1342 C C . GLN A 1 164 ? -10.043 1.755 31.601 1.00 84.38 164 GLN A C 1
ATOM 1344 O O . GLN A 1 164 ? -10.460 1.351 32.687 1.00 84.38 164 GLN A O 1
ATOM 1349 N N . ALA A 1 165 ? -9.866 3.062 31.390 1.00 86.31 165 ALA A N 1
ATOM 1350 C CA . ALA A 1 165 ? -10.312 4.075 32.344 1.00 86.31 165 ALA A CA 1
ATOM 1351 C C . ALA A 1 165 ? -11.845 4.111 32.450 1.00 86.31 165 ALA A C 1
ATOM 1353 O O . ALA A 1 165 ? -12.369 4.137 33.563 1.00 86.31 165 ALA A O 1
ATOM 1354 N N . LEU A 1 166 ? -12.552 4.046 31.319 1.00 85.50 166 LEU A N 1
ATOM 1355 C CA . LEU A 1 166 ? -14.012 4.020 31.278 1.00 85.50 166 LEU A CA 1
ATOM 1356 C C . LEU A 1 166 ? -14.579 2.757 31.942 1.00 85.50 166 LEU A C 1
ATOM 1358 O O . LEU A 1 166 ? -15.502 2.858 32.744 1.00 85.50 166 LEU A O 1
ATOM 1362 N N . GLN A 1 167 ? -13.986 1.590 31.680 1.00 82.19 167 GLN A N 1
ATOM 1363 C CA . GLN A 1 167 ? -14.373 0.326 32.313 1.00 82.19 167 GLN A CA 1
ATOM 1364 C C . GLN A 1 167 ? -14.175 0.362 33.830 1.00 82.19 167 GLN A C 1
ATOM 1366 O O . GLN A 1 167 ? -15.064 -0.032 34.583 1.00 82.19 167 GLN A O 1
ATOM 1371 N N . ARG A 1 168 ? -13.033 0.881 34.301 1.00 83.62 168 ARG A N 1
ATOM 1372 C CA . ARG A 1 168 ? -12.789 1.059 35.741 1.00 83.62 168 ARG A CA 1
ATOM 1373 C C . ARG A 1 168 ? -13.788 2.017 36.373 1.00 83.62 168 ARG A C 1
ATOM 1375 O O . ARG A 1 168 ? -14.280 1.732 37.460 1.00 83.62 168 ARG A O 1
ATOM 1382 N N . PHE A 1 169 ? -14.105 3.121 35.699 1.00 84.38 169 PHE A N 1
ATOM 1383 C CA . PHE A 1 169 ? -15.119 4.057 36.172 1.00 84.38 169 PHE A CA 1
ATOM 1384 C C . PHE A 1 169 ? -16.494 3.386 36.278 1.00 84.38 169 PHE A C 1
ATOM 1386 O O . PHE A 1 169 ? -17.121 3.464 37.331 1.00 84.38 169 PHE A O 1
ATOM 1393 N N . ALA A 1 170 ? -16.929 2.673 35.234 1.00 82.31 170 ALA A N 1
ATOM 1394 C CA . ALA A 1 170 ? -18.190 1.937 35.238 1.00 82.31 170 ALA A CA 1
ATOM 1395 C C . ALA A 1 170 ? -18.235 0.887 36.358 1.00 82.31 170 ALA A C 1
ATOM 1397 O O . ALA A 1 170 ? -19.259 0.751 37.029 1.00 82.31 170 ALA A O 1
ATOM 1398 N N . TYR A 1 171 ? -17.120 0.190 36.599 1.00 82.75 171 TYR A N 1
ATOM 1399 C CA . TYR A 1 171 ? -16.997 -0.792 37.672 1.00 82.75 171 TYR A CA 1
ATOM 1400 C C . TYR A 1 171 ? -17.173 -0.170 39.061 1.00 82.75 171 TYR A C 1
ATOM 1402 O O . TYR A 1 171 ? -18.030 -0.611 39.826 1.00 82.75 171 TYR A O 1
ATOM 1410 N N . ILE A 1 172 ? -16.400 0.879 39.364 1.00 83.94 172 ILE A N 1
ATOM 1411 C CA . ILE A 1 172 ? -16.443 1.570 40.661 1.00 83.94 172 ILE A CA 1
ATOM 1412 C C . ILE A 1 172 ? -17.824 2.192 40.883 1.00 83.94 172 ILE A C 1
ATOM 1414 O O . ILE A 1 172 ? -18.461 1.921 41.896 1.00 83.94 172 ILE A O 1
ATOM 1418 N N . ALA A 1 173 ? -18.335 2.946 39.905 1.00 81.25 173 ALA A N 1
ATOM 1419 C CA . ALA A 1 173 ? -19.637 3.598 40.015 1.00 81.25 173 ALA A CA 1
ATOM 1420 C C . ALA A 1 173 ? -20.767 2.586 40.258 1.00 81.25 173 ALA A C 1
ATOM 1422 O O . ALA A 1 173 ? -21.646 2.818 41.081 1.00 81.25 173 ALA A O 1
ATOM 1423 N N . SER A 1 174 ? -20.741 1.440 39.576 1.00 85.06 174 SER A N 1
ATOM 1424 C CA . SER A 1 174 ? -21.764 0.410 39.757 1.00 85.06 174 SER A CA 1
ATOM 1425 C C . SER A 1 174 ? -21.687 -0.253 41.131 1.00 85.06 174 SER A C 1
ATOM 1427 O O . SER A 1 174 ? -22.724 -0.489 41.747 1.00 85.06 174 SER A O 1
ATOM 1429 N N . HIS A 1 175 ? -20.480 -0.534 41.630 1.00 82.06 175 HIS A N 1
ATOM 1430 C CA . HIS A 1 175 ? -20.292 -1.044 42.988 1.00 82.06 175 HIS A CA 1
ATOM 1431 C C . HIS A 1 175 ? -20.859 -0.063 44.027 1.00 82.06 175 HIS A C 1
ATOM 1433 O O . HIS A 1 175 ? -21.687 -0.445 44.857 1.00 82.06 175 HIS A O 1
ATOM 1439 N N . ASP A 1 176 ? -20.492 1.211 43.912 1.00 85.12 176 ASP A N 1
ATOM 1440 C CA . ASP A 1 176 ? -20.885 2.258 44.858 1.00 85.12 176 ASP A CA 1
ATOM 1441 C C . ASP A 1 176 ? -22.388 2.572 44.803 1.00 85.12 176 ASP A C 1
ATOM 1443 O O . ASP A 1 176 ? -22.956 3.055 45.779 1.00 85.12 176 ASP A O 1
ATOM 1447 N N . LEU A 1 177 ? -23.065 2.259 43.691 1.00 88.50 177 LEU A N 1
ATOM 1448 C CA . LEU A 1 177 ? -24.524 2.342 43.571 1.00 88.50 177 LEU A CA 1
ATOM 1449 C C . LEU A 1 177 ? -25.247 1.110 44.138 1.00 88.50 177 LEU A C 1
ATOM 1451 O O . LEU A 1 177 ? -26.371 1.232 44.629 1.00 88.50 177 LEU A O 1
ATOM 1455 N N . GLN A 1 178 ? -24.640 -0.079 44.106 1.00 86.69 178 GLN A N 1
ATOM 1456 C CA . GLN A 1 178 ? -25.282 -1.299 44.610 1.00 86.69 178 GLN A CA 1
ATOM 1457 C C . GLN A 1 178 ? -25.508 -1.269 46.122 1.00 86.69 178 GLN A C 1
ATOM 1459 O O . GLN A 1 178 ? -26.550 -1.726 46.596 1.00 86.69 178 GLN A O 1
ATOM 1464 N N . GLU A 1 179 ? -24.547 -0.751 46.883 1.00 85.38 179 GLU A N 1
ATOM 1465 C CA . GLU A 1 179 ? -24.624 -0.677 48.343 1.00 85.38 179 GLU A CA 1
ATOM 1466 C C . GLU A 1 179 ? -25.808 0.172 48.857 1.00 85.38 179 GLU A C 1
ATOM 1468 O O . GLU A 1 179 ? -26.611 -0.345 49.651 1.00 85.38 179 GLU A O 1
ATOM 1473 N N . PRO A 1 180 ? -26.022 1.419 48.386 1.00 87.62 180 PRO A N 1
ATOM 1474 C CA . PRO A 1 180 ? -27.176 2.207 48.799 1.00 87.62 180 PRO A CA 1
ATOM 1475 C C . PRO A 1 180 ? -28.498 1.591 48.326 1.00 87.62 180 PRO A C 1
ATOM 1477 O O . PRO A 1 180 ? -29.451 1.567 49.105 1.00 87.62 180 PRO A O 1
ATOM 1480 N N . ILE A 1 181 ? -28.577 1.009 47.120 1.00 90.12 181 ILE A N 1
ATOM 1481 C CA . ILE A 1 181 ? -29.810 0.342 46.651 1.00 90.12 181 ILE A CA 1
ATOM 1482 C C . ILE A 1 181 ? -30.149 -0.868 47.534 1.00 90.12 181 ILE A C 1
ATOM 1484 O O . ILE A 1 181 ? -31.306 -1.054 47.921 1.00 90.12 181 ILE A O 1
ATOM 1488 N N . ARG A 1 182 ? -29.147 -1.679 47.899 1.00 87.25 182 ARG A N 1
ATOM 1489 C CA . ARG A 1 182 ? -29.327 -2.825 48.804 1.00 87.25 182 ARG A CA 1
ATOM 1490 C C . ARG A 1 182 ? -29.828 -2.373 50.175 1.00 87.25 182 ARG A C 1
ATOM 1492 O O . ARG A 1 182 ? -30.704 -3.021 50.748 1.00 87.25 182 ARG A O 1
ATOM 1499 N N . THR A 1 183 ? -29.312 -1.252 50.673 1.00 88.88 183 THR A N 1
ATOM 1500 C CA . THR A 1 183 ? -29.737 -0.660 51.947 1.00 88.88 183 THR A CA 1
ATOM 1501 C C . THR A 1 183 ? -31.186 -0.175 51.885 1.00 88.88 183 THR A C 1
ATOM 1503 O O . THR A 1 183 ? -31.980 -0.549 52.749 1.00 88.88 183 THR A O 1
ATOM 1506 N N . VAL A 1 184 ? -31.567 0.573 50.839 1.00 89.75 184 VAL A N 1
ATOM 1507 C CA . VAL A 1 184 ? -32.955 1.027 50.619 1.00 89.75 184 VAL A CA 1
ATOM 1508 C C . VAL A 1 184 ? -33.909 -0.162 50.561 1.00 89.75 184 VAL A C 1
ATOM 1510 O O . VAL A 1 184 ? -34.936 -0.159 51.239 1.00 89.75 184 VAL A O 1
ATOM 1513 N N . ARG A 1 185 ? -33.548 -1.217 49.822 1.00 89.69 185 ARG A N 1
ATOM 1514 C CA . ARG A 1 185 ? -34.338 -2.450 49.748 1.00 89.69 185 ARG A CA 1
ATOM 1515 C C . ARG A 1 185 ? -34.506 -3.101 51.121 1.00 89.69 185 ARG A C 1
ATOM 1517 O O . ARG A 1 185 ? -35.630 -3.414 51.495 1.00 89.69 185 ARG A O 1
ATOM 1524 N N . SER A 1 186 ? -33.415 -3.295 51.861 1.00 89.31 186 SER A N 1
ATOM 1525 C CA . SER A 1 186 ? -33.427 -3.956 53.174 1.00 89.31 186 SER A CA 1
ATOM 1526 C C . SER A 1 186 ? -34.289 -3.199 54.190 1.00 89.31 186 SER A C 1
ATOM 1528 O O . SER A 1 186 ? -35.158 -3.786 54.836 1.00 89.31 186 SER A O 1
ATOM 1530 N N . LEU A 1 187 ? -34.124 -1.874 54.276 1.00 89.62 187 LEU A N 1
ATOM 1531 C CA . LEU A 1 187 ? -34.943 -1.026 55.146 1.00 89.62 187 LEU A CA 1
ATOM 1532 C C . LEU A 1 187 ? -36.420 -1.079 54.754 1.00 89.62 187 LEU A C 1
ATOM 1534 O O . LEU A 1 187 ? -37.286 -1.185 55.620 1.00 89.62 187 LEU A O 1
ATOM 1538 N N . ASN A 1 188 ? -36.712 -1.062 53.454 1.00 89.44 188 ASN A N 1
ATOM 1539 C CA . ASN A 1 188 ? -38.077 -1.164 52.963 1.00 89.44 188 ASN A CA 1
ATOM 1540 C C . ASN A 1 188 ? -38.707 -2.536 53.276 1.00 89.44 188 ASN A C 1
ATOM 1542 O O . ASN A 1 188 ? -39.863 -2.602 53.685 1.00 89.44 188 ASN A O 1
ATOM 1546 N N . GLN A 1 189 ? -37.942 -3.631 53.175 1.00 88.31 189 GLN A N 1
ATOM 1547 C CA . GLN A 1 189 ? -38.387 -4.970 53.588 1.00 88.31 189 GLN A CA 1
ATOM 1548 C C . GLN A 1 189 ? -38.693 -5.037 55.090 1.00 88.31 189 GLN A C 1
ATOM 1550 O O . GLN A 1 189 ? -39.700 -5.629 55.481 1.00 88.31 189 GLN A O 1
ATOM 1555 N N . LEU A 1 190 ? -37.852 -4.425 55.929 1.00 89.94 190 LEU A N 1
ATOM 1556 C CA . LEU A 1 190 ? -38.073 -4.357 57.376 1.00 89.94 190 LEU A CA 1
ATOM 1557 C C . LEU A 1 190 ? -39.338 -3.559 57.711 1.00 89.94 190 LEU A C 1
ATOM 1559 O O . LEU A 1 190 ? -40.193 -4.057 58.439 1.00 89.94 190 LEU A O 1
ATOM 1563 N N . LEU A 1 191 ? -39.506 -2.372 57.119 1.00 86.31 191 LEU A N 1
ATOM 1564 C CA . LEU A 1 191 ? -40.695 -1.536 57.318 1.00 86.31 191 LEU A CA 1
ATOM 1565 C C . LEU A 1 191 ? -41.978 -2.241 56.861 1.00 86.31 191 LEU A C 1
ATOM 1567 O O . LEU A 1 191 ? -42.964 -2.258 57.601 1.00 86.31 191 LEU A O 1
ATOM 1571 N N . ALA A 1 192 ? -41.952 -2.871 55.684 1.00 86.06 192 ALA A N 1
ATOM 1572 C CA . ALA A 1 192 ? -43.081 -3.634 55.164 1.00 86.06 192 ALA A CA 1
ATOM 1573 C C . ALA A 1 192 ? -43.450 -4.815 56.077 1.00 86.06 192 ALA A C 1
ATOM 1575 O O . ALA A 1 192 ? -44.630 -5.124 56.238 1.00 86.06 192 ALA A O 1
ATOM 1576 N N . ARG A 1 193 ? -42.459 -5.464 56.706 1.00 86.38 193 ARG A N 1
ATOM 1577 C CA . ARG A 1 193 ? -42.686 -6.568 57.648 1.00 86.38 193 ARG A CA 1
ATOM 1578 C C . ARG A 1 193 ? -4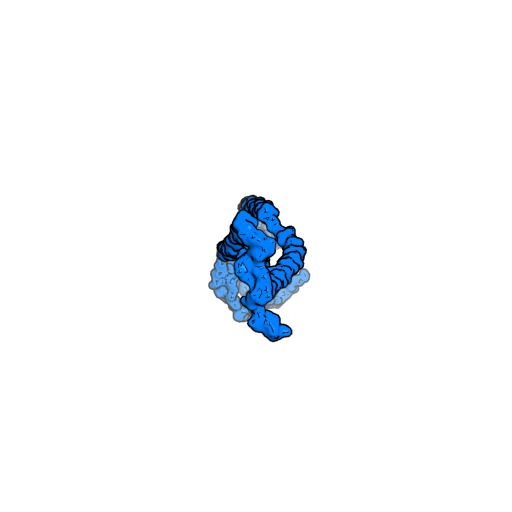3.259 -6.085 58.979 1.00 86.38 193 ARG A C 1
ATOM 1580 O O . ARG A 1 193 ? -44.245 -6.649 59.447 1.00 86.38 193 ARG A O 1
ATOM 1587 N N . ASP A 1 194 ? -42.650 -5.070 59.582 1.00 86.81 194 ASP A N 1
ATOM 1588 C CA . ASP A 1 194 ? -42.960 -4.635 60.950 1.00 86.81 194 ASP A CA 1
ATOM 1589 C C . ASP A 1 194 ? -44.312 -3.900 61.044 1.00 86.81 194 ASP A C 1
ATOM 1591 O O . ASP A 1 194 ? -44.965 -3.915 62.093 1.00 86.81 194 ASP A O 1
ATOM 1595 N N . TYR A 1 195 ? -44.774 -3.309 59.937 1.00 84.12 195 TYR A N 1
ATOM 1596 C CA . TYR A 1 195 ? -46.042 -2.577 59.856 1.00 84.12 195 TYR A CA 1
ATOM 1597 C C . TYR A 1 195 ? -47.106 -3.231 58.962 1.00 84.12 195 TYR A C 1
ATOM 1599 O O . TYR A 1 195 ? -48.118 -2.600 58.635 1.00 84.12 195 TYR A O 1
ATOM 1607 N N . ARG A 1 196 ? -46.916 -4.500 58.589 1.00 81.38 196 ARG A N 1
ATOM 1608 C CA . ARG A 1 196 ? -47.864 -5.248 57.754 1.00 81.38 196 ARG A CA 1
ATOM 1609 C C . ARG A 1 196 ? -49.276 -5.223 58.347 1.00 81.38 196 ARG A C 1
ATOM 1611 O O . ARG A 1 196 ? -49.459 -5.520 59.529 1.00 81.38 196 ARG A O 1
ATOM 1618 N N . GLY A 1 197 ? -50.271 -4.853 57.544 1.00 79.06 197 GLY A N 1
ATOM 1619 C CA . GLY A 1 197 ? -51.670 -4.746 57.958 1.00 79.06 197 GLY A CA 1
ATOM 1620 C C . GLY A 1 197 ? -51.993 -3.577 58.898 1.00 79.06 197 GLY A C 1
ATOM 1621 O O . GLY A 1 197 ? -53.140 -3.449 59.317 1.00 79.06 197 GLY A O 1
ATOM 1622 N N . ARG A 1 198 ? -51.020 -2.716 59.246 1.00 83.31 198 ARG A N 1
ATOM 1623 C CA . ARG A 1 198 ? -51.213 -1.581 60.177 1.00 83.31 198 ARG A CA 1
ATOM 1624 C C . ARG A 1 198 ? -51.320 -0.217 59.495 1.00 83.31 198 ARG A C 1
ATOM 1626 O O . ARG A 1 198 ? -51.789 0.725 60.122 1.00 83.31 198 ARG A O 1
ATOM 1633 N N . LEU A 1 199 ? -50.879 -0.094 58.242 1.00 76.62 199 LEU A N 1
ATOM 1634 C CA . LEU A 1 199 ? -50.753 1.197 57.543 1.00 76.62 199 LEU A CA 1
ATOM 1635 C C . LEU A 1 199 ? -51.806 1.428 56.442 1.00 76.62 199 LEU A C 1
ATOM 1637 O O . LEU A 1 199 ? -51.798 2.472 55.790 1.00 76.62 199 LEU A O 1
ATOM 1641 N N . GLY A 1 200 ? -52.723 0.475 56.247 1.00 82.56 200 GLY A N 1
ATOM 1642 C CA . GLY A 1 200 ? -53.721 0.498 55.175 1.00 82.56 200 GLY A CA 1
ATOM 1643 C C . GLY A 1 200 ? -53.138 0.192 53.786 1.00 82.56 200 GLY A C 1
ATOM 1644 O O . GLY A 1 200 ? -51.935 0.311 53.551 1.00 82.56 200 GLY A O 1
ATOM 1645 N N . GLU A 1 201 ? -54.007 -0.173 52.837 1.00 83.06 201 GLU A N 1
ATOM 1646 C CA . GLU A 1 201 ? -53.614 -0.659 51.498 1.00 83.06 201 GLU A CA 1
ATOM 1647 C C . GLU A 1 201 ? -52.718 0.314 50.713 1.00 83.06 201 GLU A C 1
ATOM 1649 O O . GLU A 1 201 ? -51.864 -0.095 49.927 1.00 83.06 201 GLU A O 1
ATOM 1654 N N . ARG A 1 202 ? -52.896 1.626 50.908 1.00 82.75 202 ARG A N 1
ATOM 1655 C CA . ARG A 1 202 ? -52.141 2.643 50.163 1.00 82.75 202 ARG A CA 1
ATOM 1656 C C . ARG A 1 202 ? -50.657 2.657 50.538 1.00 82.75 202 ARG A C 1
ATOM 1658 O O . ARG A 1 202 ? -49.821 2.839 49.658 1.00 82.75 202 ARG A O 1
ATOM 1665 N N . ALA A 1 203 ? -50.332 2.473 51.817 1.00 84.50 203 ALA A N 1
ATOM 1666 C CA . ALA A 1 203 ? -48.950 2.429 52.284 1.00 84.50 203 ALA A CA 1
ATOM 1667 C C . ALA A 1 203 ? -48.257 1.121 51.880 1.00 84.50 203 ALA A C 1
ATOM 1669 O O . ALA A 1 203 ? -47.108 1.155 51.446 1.00 84.50 203 ALA A O 1
ATOM 1670 N N . GLU A 1 204 ? -48.972 -0.007 51.939 1.00 83.19 204 GLU A N 1
ATOM 1671 C CA . GLU A 1 204 ? -48.462 -1.299 51.461 1.00 83.19 204 GLU A CA 1
ATOM 1672 C C . GLU A 1 204 ? -48.104 -1.238 49.971 1.00 83.19 204 GLU A C 1
ATOM 1674 O O . GLU A 1 204 ? -46.999 -1.621 49.588 1.00 83.19 204 GLU A O 1
ATOM 1679 N N . ARG A 1 205 ? -48.961 -0.614 49.150 1.00 84.75 205 ARG A N 1
ATOM 1680 C CA . ARG A 1 205 ? -48.675 -0.383 47.727 1.00 84.75 205 ARG A CA 1
ATOM 1681 C C . ARG A 1 205 ? -47.425 0.478 47.500 1.00 84.75 205 ARG A C 1
ATOM 1683 O O . ARG A 1 205 ? -46.683 0.236 46.553 1.00 84.75 205 ARG A O 1
ATOM 1690 N N . TYR A 1 206 ? -47.163 1.484 48.340 1.00 84.81 206 TYR A N 1
ATOM 1691 C CA . TYR A 1 206 ? -45.933 2.280 48.227 1.00 84.81 206 TYR A CA 1
ATOM 1692 C C . TYR A 1 206 ? -44.681 1.462 48.554 1.00 84.81 206 TYR A C 1
ATOM 1694 O O . TYR A 1 206 ? -43.678 1.594 47.852 1.00 84.81 206 TYR A O 1
ATOM 1702 N N . PHE A 1 207 ? -44.734 0.595 49.566 1.00 86.50 207 PHE A N 1
ATOM 1703 C CA . PHE A 1 207 ? -43.613 -0.290 49.876 1.00 86.50 207 PHE A CA 1
ATOM 1704 C C . PHE A 1 207 ? -43.327 -1.278 48.745 1.00 86.50 207 PHE A C 1
ATOM 1706 O O . PHE A 1 207 ? -42.162 -1.442 48.381 1.00 86.50 207 PHE A O 1
ATOM 1713 N N . GLU A 1 208 ? -44.358 -1.867 48.136 1.00 84.44 208 GLU A N 1
ATOM 1714 C CA . GLU A 1 208 ? -44.214 -2.725 46.952 1.00 84.44 208 GLU A CA 1
ATOM 1715 C C . GLU A 1 208 ? -43.559 -1.975 45.783 1.00 84.44 208 GLU A C 1
ATOM 1717 O O . GLU A 1 208 ? -42.572 -2.451 45.225 1.00 84.44 208 GLU A O 1
ATOM 1722 N N . LEU A 1 209 ? -44.016 -0.755 45.477 1.00 85.44 209 LEU A N 1
ATOM 1723 C CA . LEU A 1 209 ? -43.429 0.072 44.416 1.00 85.44 209 LEU A CA 1
ATOM 1724 C C . LEU A 1 209 ? -41.946 0.390 44.667 1.00 85.44 209 LEU A C 1
ATOM 1726 O O . LEU A 1 209 ? -41.138 0.328 43.739 1.00 85.44 209 LEU A O 1
ATOM 1730 N N . ILE A 1 210 ? -41.565 0.711 45.909 1.00 88.19 210 ILE A N 1
ATOM 1731 C CA . ILE A 1 210 ? -40.164 0.981 46.269 1.00 88.19 210 ILE A CA 1
ATOM 1732 C C . ILE A 1 210 ? -39.323 -0.302 46.180 1.00 88.19 210 ILE A C 1
ATOM 1734 O O . ILE A 1 210 ? -38.175 -0.238 45.732 1.00 88.19 210 ILE A O 1
ATOM 1738 N N . LEU A 1 211 ? -39.867 -1.469 46.553 1.00 86.44 211 LEU A N 1
ATOM 1739 C CA . LEU A 1 211 ? -39.180 -2.757 46.384 1.00 86.44 211 LEU A CA 1
ATOM 1740 C C . LEU A 1 211 ? -38.936 -3.050 44.902 1.00 86.44 211 LEU A C 1
ATOM 1742 O O . LEU A 1 211 ? -37.798 -3.311 44.515 1.00 86.44 211 LEU A O 1
ATOM 1746 N N . GLU A 1 212 ? -39.966 -2.927 44.066 1.00 82.81 212 GLU A N 1
ATOM 1747 C CA . GLU A 1 212 ? -39.854 -3.145 42.622 1.00 82.81 212 GLU A CA 1
ATOM 1748 C C . GLU A 1 212 ? -38.889 -2.167 41.946 1.00 82.81 212 GLU A C 1
ATOM 1750 O O . GLU A 1 212 ? -38.159 -2.545 41.028 1.00 82.81 212 GLU A O 1
ATOM 1755 N N . ALA A 1 213 ? -38.891 -0.896 42.353 1.00 85.56 213 ALA A N 1
ATOM 1756 C CA . ALA A 1 213 ? -37.948 0.095 41.846 1.00 85.56 213 ALA A CA 1
ATOM 1757 C C . ALA A 1 213 ? -36.507 -0.263 42.250 1.00 85.56 213 ALA A C 1
ATOM 1759 O O . ALA A 1 213 ? -35.597 -0.198 41.424 1.00 85.56 213 ALA A O 1
ATOM 1760 N N . SER A 1 214 ? -36.303 -0.700 43.497 1.00 88.94 214 SER A N 1
ATOM 1761 C CA . SER A 1 214 ? -34.984 -1.088 44.023 1.00 88.94 214 SER A CA 1
ATOM 1762 C C . SER A 1 214 ? -34.430 -2.354 43.355 1.00 88.94 214 SER A C 1
ATOM 1764 O O . SER A 1 214 ? -33.228 -2.445 43.097 1.00 88.94 214 SER A O 1
ATOM 1766 N N . ASP A 1 215 ? -35.291 -3.321 43.028 1.00 81.81 215 ASP A N 1
ATOM 1767 C CA . ASP A 1 215 ? -34.906 -4.532 42.291 1.00 81.81 215 ASP A CA 1
ATOM 1768 C C . ASP A 1 215 ? -34.617 -4.234 40.811 1.00 81.81 215 ASP A C 1
ATOM 1770 O O . ASP A 1 215 ? -33.646 -4.751 40.246 1.00 81.81 215 ASP A O 1
ATOM 1774 N N . ARG A 1 216 ? -35.375 -3.317 40.195 1.00 82.31 216 ARG A N 1
ATOM 1775 C CA . ARG A 1 216 ? -35.067 -2.801 38.851 1.00 82.31 216 ARG A CA 1
ATOM 1776 C C . ARG A 1 216 ? -33.716 -2.091 38.800 1.00 82.31 216 ARG A C 1
ATOM 1778 O O . ARG A 1 216 ? -32.923 -2.385 37.911 1.00 82.31 216 ARG A O 1
ATOM 1785 N N . MET A 1 217 ? -33.422 -1.207 39.755 1.00 87.38 217 MET A N 1
ATOM 1786 C CA . MET A 1 217 ? -32.137 -0.498 39.793 1.00 87.38 217 MET A CA 1
ATOM 1787 C C . MET A 1 217 ? -30.951 -1.452 39.990 1.00 87.38 217 MET A C 1
ATOM 1789 O O . MET A 1 217 ? -29.950 -1.313 39.296 1.00 87.38 217 MET A O 1
ATOM 1793 N N . GLN A 1 218 ? -31.066 -2.460 40.865 1.00 84.81 218 GLN A N 1
ATOM 1794 C CA . GLN A 1 218 ? -30.031 -3.498 41.006 1.00 84.81 218 GLN A CA 1
ATOM 1795 C C . GLN A 1 218 ? -29.769 -4.241 39.693 1.00 84.81 218 GLN A C 1
ATOM 1797 O O . GLN A 1 218 ? -28.614 -4.500 39.360 1.00 84.81 218 GLN A O 1
ATOM 1802 N N . THR A 1 219 ? -30.834 -4.572 38.960 1.00 81.12 219 THR A N 1
ATOM 1803 C CA . THR A 1 219 ? -30.730 -5.262 37.668 1.00 81.12 219 THR A CA 1
ATOM 1804 C C . THR A 1 219 ? -30.012 -4.381 36.647 1.00 81.12 219 THR A C 1
ATOM 1806 O O . THR A 1 219 ? -29.000 -4.797 36.100 1.00 81.12 219 THR A O 1
ATOM 1809 N N . LEU A 1 220 ? -30.434 -3.122 36.489 1.00 83.38 220 LEU A N 1
ATOM 1810 C CA . LEU A 1 220 ? -29.808 -2.177 35.555 1.00 83.38 220 LEU A CA 1
ATOM 1811 C C . LEU A 1 220 ? -28.320 -1.947 35.849 1.00 83.38 220 LEU A C 1
ATOM 1813 O O . LEU A 1 220 ? -27.497 -1.951 34.937 1.00 83.38 220 LEU A O 1
ATOM 1817 N N . VAL A 1 221 ? -27.960 -1.772 37.123 1.00 85.44 221 VAL A N 1
ATOM 1818 C CA . VAL A 1 221 ? -26.559 -1.585 37.528 1.00 85.44 221 VAL A CA 1
ATOM 1819 C C . VAL A 1 221 ? -25.729 -2.838 37.231 1.00 85.44 221 VAL A C 1
ATOM 1821 O O . VAL A 1 221 ? -24.590 -2.738 36.776 1.00 85.44 221 VAL A O 1
ATOM 1824 N N . LYS A 1 222 ? -26.295 -4.030 37.447 1.00 80.38 222 LYS A N 1
ATOM 1825 C CA . LYS A 1 222 ? -25.640 -5.298 37.107 1.00 80.38 222 LYS A CA 1
ATOM 1826 C C . LYS A 1 222 ? -25.462 -5.460 35.593 1.00 80.38 222 LYS A C 1
ATOM 1828 O O . LYS A 1 222 ? -24.389 -5.871 35.161 1.00 80.38 222 LYS A O 1
ATOM 1833 N N . ASP A 1 223 ? -26.460 -5.093 34.798 1.00 77.88 223 ASP A N 1
ATOM 1834 C CA . ASP A 1 223 ? -26.409 -5.222 33.340 1.00 77.88 223 ASP A CA 1
ATOM 1835 C C . ASP A 1 223 ? -25.362 -4.280 32.721 1.00 77.88 223 ASP A C 1
ATOM 1837 O O . ASP A 1 223 ? -24.616 -4.684 31.825 1.00 77.88 223 ASP A O 1
ATOM 1841 N N . ILE A 1 224 ? -25.223 -3.056 33.250 1.00 79.06 224 ILE A N 1
ATOM 1842 C CA . ILE A 1 224 ? -24.166 -2.108 32.851 1.00 79.06 224 ILE A CA 1
ATOM 1843 C C . ILE A 1 224 ? -22.770 -2.682 33.129 1.00 79.06 224 ILE A C 1
ATOM 1845 O O . ILE A 1 224 ? -21.876 -2.563 32.288 1.00 79.06 224 ILE A O 1
ATOM 1849 N N . LEU A 1 225 ? -22.577 -3.337 34.280 1.00 75.38 225 LEU A N 1
ATOM 1850 C CA . LEU A 1 225 ? -21.319 -4.013 34.613 1.00 75.38 225 LEU A CA 1
ATOM 1851 C C . LEU A 1 225 ? -20.996 -5.135 33.629 1.00 75.38 225 LEU A C 1
ATOM 1853 O O . LEU A 1 225 ? -19.869 -5.216 33.140 1.00 75.38 225 LEU A O 1
ATOM 1857 N N . THR A 1 226 ? -21.978 -5.986 33.328 1.00 72.69 226 THR A N 1
ATOM 1858 C CA . THR A 1 226 ? -21.806 -7.089 32.379 1.00 72.69 226 THR A CA 1
ATOM 1859 C C . THR A 1 226 ? -21.448 -6.562 30.992 1.00 72.69 226 THR A C 1
ATOM 1861 O O . THR A 1 226 ? -20.472 -7.029 30.407 1.00 72.69 226 THR A O 1
ATOM 1864 N N . TYR A 1 227 ? -22.151 -5.536 30.502 1.00 73.06 227 TYR A N 1
ATOM 1865 C CA . TYR A 1 227 ? -21.845 -4.899 29.219 1.00 73.06 227 TYR A CA 1
ATOM 1866 C C . TYR A 1 227 ? -20.427 -4.307 29.193 1.00 73.06 227 TYR A C 1
ATOM 1868 O O . TYR A 1 227 ? -19.642 -4.590 28.283 1.00 73.06 227 TYR A O 1
ATOM 1876 N N . SER A 1 228 ? -20.050 -3.549 30.228 1.00 70.50 228 SER A N 1
ATOM 1877 C CA . SER A 1 228 ? -18.721 -2.933 30.301 1.00 70.50 228 SER A CA 1
ATOM 1878 C C . SER A 1 228 ? -17.588 -3.961 30.387 1.00 70.50 228 SER A C 1
ATOM 1880 O O . SER A 1 228 ? -16.505 -3.701 29.868 1.00 70.50 228 SER A O 1
ATOM 1882 N N . ALA A 1 229 ? -17.813 -5.111 31.028 1.00 67.06 229 ALA A N 1
ATOM 1883 C CA . ALA A 1 229 ? -16.814 -6.169 31.175 1.00 67.06 229 ALA A CA 1
ATOM 1884 C C . ALA A 1 229 ? -16.627 -7.018 29.902 1.00 67.06 229 ALA A C 1
ATOM 1886 O O . ALA A 1 229 ? -15.574 -7.627 29.717 1.00 67.06 229 ALA A O 1
ATOM 1887 N N . THR A 1 230 ? -17.624 -7.066 29.010 1.00 64.31 230 THR A N 1
ATOM 1888 C CA . THR A 1 230 ? -17.552 -7.858 27.766 1.00 64.31 230 THR A CA 1
ATOM 1889 C C . THR A 1 230 ? -16.704 -7.232 26.654 1.00 64.31 230 THR A C 1
ATOM 1891 O O . THR A 1 230 ? -16.270 -7.953 25.758 1.00 64.31 230 THR A O 1
ATOM 1894 N N . LEU A 1 231 ? -16.404 -5.929 26.723 1.00 59.22 231 LEU A N 1
ATOM 1895 C CA . LEU A 1 231 ? -15.657 -5.199 25.685 1.00 59.22 231 LEU A CA 1
ATOM 1896 C C . LEU A 1 231 ? -14.161 -5.571 25.594 1.00 59.22 231 LEU A C 1
ATOM 1898 O O . LEU A 1 231 ? -13.551 -5.337 24.555 1.00 59.22 231 LEU A O 1
ATOM 1902 N N . ASP A 1 232 ? -13.583 -6.175 26.638 1.00 53.53 232 ASP A N 1
ATOM 1903 C CA . ASP A 1 232 ? -12.153 -6.534 26.705 1.00 53.53 232 ASP A CA 1
ATOM 1904 C C . ASP A 1 232 ? -11.834 -7.968 26.236 1.00 53.53 232 ASP A C 1
ATOM 1906 O O . ASP A 1 232 ? -10.668 -8.324 26.073 1.00 53.53 232 ASP A O 1
ATOM 1910 N N . ARG A 1 233 ? -12.843 -8.823 26.015 1.00 55.03 233 ARG A N 1
ATOM 1911 C CA . ARG A 1 233 ? -12.649 -10.268 25.758 1.00 55.03 233 ARG A CA 1
ATOM 1912 C C . ARG A 1 233 ? -12.764 -10.674 24.289 1.00 55.03 233 ARG A C 1
ATOM 1914 O O . ARG A 1 233 ? -13.163 -11.790 23.980 1.00 55.03 233 ARG A O 1
ATOM 1921 N N . THR A 1 234 ? -12.376 -9.808 23.363 1.00 46.91 234 THR A N 1
ATOM 1922 C CA . THR A 1 234 ? -12.392 -10.111 21.920 1.00 46.91 234 THR A CA 1
ATOM 1923 C C . THR A 1 234 ? -11.250 -11.028 21.449 1.00 46.91 234 THR A C 1
ATOM 1925 O O . THR A 1 234 ? -11.106 -11.233 20.248 1.00 46.91 234 THR A O 1
ATOM 1928 N N . ALA A 1 235 ? -10.455 -11.621 22.351 1.00 44.53 235 ALA A N 1
ATOM 1929 C CA . ALA A 1 235 ? -9.246 -12.370 21.980 1.00 44.53 235 ALA A CA 1
ATOM 1930 C C . ALA A 1 235 ? -9.075 -13.770 22.605 1.00 44.53 235 ALA A C 1
ATOM 1932 O O . ALA A 1 235 ? -8.035 -14.389 22.385 1.00 44.53 235 ALA A O 1
ATOM 1933 N N . GLU A 1 236 ? -10.059 -14.321 23.323 1.00 46.78 236 GLU A N 1
ATOM 1934 C CA . GLU A 1 236 ? -10.068 -15.770 23.579 1.00 46.78 236 GLU A CA 1
ATOM 1935 C C . GLU A 1 236 ? -10.997 -16.432 22.564 1.00 46.78 236 GLU A C 1
ATOM 1937 O O . GLU A 1 236 ? -12.218 -16.429 22.708 1.00 46.78 236 GLU A O 1
ATOM 1942 N N . ALA A 1 237 ? -10.393 -16.952 21.491 1.00 47.00 237 ALA A N 1
ATOM 1943 C CA . ALA A 1 237 ? -11.055 -17.799 20.511 1.00 47.00 237 ALA A CA 1
ATOM 1944 C C . ALA A 1 237 ? -11.938 -18.829 21.232 1.00 47.00 237 ALA A C 1
ATOM 1946 O O . ALA A 1 237 ? -11.454 -19.572 22.090 1.00 47.00 237 ALA A O 1
ATOM 1947 N N . GLY A 1 238 ? -13.234 -18.814 20.903 1.00 50.22 238 GLY A N 1
ATOM 1948 C CA . GLY A 1 238 ? -14.276 -19.564 21.591 1.00 50.22 238 GLY A CA 1
ATOM 1949 C C . GLY A 1 238 ? -13.854 -20.999 21.880 1.00 50.22 238 GLY A C 1
ATOM 1950 O O . GLY A 1 238 ? -13.533 -21.771 20.976 1.00 50.22 238 GLY A O 1
ATOM 1951 N N . LYS A 1 239 ? -13.859 -21.378 23.158 1.00 50.81 239 LYS A N 1
ATOM 1952 C CA . LYS A 1 239 ? -13.864 -22.796 23.502 1.00 50.81 239 LYS A CA 1
ATOM 1953 C C . LYS A 1 239 ? -15.160 -23.367 22.940 1.00 50.81 239 LYS A C 1
ATOM 1955 O O . LYS A 1 239 ? -16.232 -22.914 23.321 1.00 50.81 239 LYS A O 1
ATOM 1960 N N . SER A 1 240 ? -15.037 -24.340 22.040 1.00 54.91 240 SER A N 1
ATOM 1961 C CA . SER A 1 240 ? -16.147 -25.131 21.507 1.00 54.91 240 SER A CA 1
ATOM 1962 C C . SER A 1 240 ? -16.890 -25.795 22.672 1.00 54.91 240 SER A C 1
ATOM 1964 O O . SER A 1 240 ? -16.488 -26.852 23.153 1.00 54.91 240 SER A O 1
ATOM 1966 N N . GLY A 1 241 ? -17.919 -25.132 23.190 1.00 64.88 241 GLY A N 1
ATOM 1967 C CA . GLY A 1 241 ? -18.829 -25.675 24.188 1.00 64.88 241 GLY A CA 1
ATOM 1968 C C . GLY A 1 241 ? -20.060 -26.223 23.486 1.00 64.88 241 GLY A C 1
ATOM 1969 O O . GLY A 1 241 ? -20.553 -25.602 22.547 1.00 64.88 241 GLY A O 1
ATOM 1970 N N . SER A 1 242 ? -20.563 -27.377 23.930 1.00 83.31 242 SER A N 1
ATOM 1971 C CA . SER A 1 242 ? -21.817 -27.880 23.376 1.00 83.31 242 SER A CA 1
ATOM 1972 C C . SER A 1 242 ? -22.945 -26.907 23.715 1.00 83.31 242 SER A C 1
ATOM 1974 O O . SER A 1 242 ? -23.241 -26.682 24.891 1.00 83.31 242 SER A O 1
ATOM 1976 N N . THR A 1 243 ? -23.595 -26.348 22.696 1.00 89.06 243 THR A N 1
ATOM 1977 C CA . THR A 1 243 ? -24.683 -25.369 22.850 1.00 89.06 243 THR A CA 1
ATOM 1978 C C . THR A 1 243 ? -25.821 -25.950 23.679 1.00 89.06 243 THR A C 1
ATOM 1980 O O . THR A 1 243 ? -26.419 -25.267 24.511 1.00 89.06 243 THR A O 1
ATOM 1983 N N . LYS A 1 244 ? -26.062 -27.255 23.527 1.00 89.88 244 LYS A N 1
ATOM 1984 C CA . LYS A 1 244 ? -27.035 -28.000 24.321 1.00 89.88 244 LYS A CA 1
ATOM 1985 C C . LYS A 1 244 ? -26.691 -28.023 25.813 1.00 89.88 244 LYS A C 1
ATOM 1987 O O . LYS A 1 244 ? -27.583 -27.805 26.627 1.00 89.88 244 LYS A O 1
ATOM 1992 N N . LEU A 1 245 ? -25.429 -28.270 26.177 1.00 89.00 245 LEU A N 1
ATOM 1993 C CA . LEU A 1 245 ? -24.998 -28.262 27.583 1.00 89.00 245 LEU A CA 1
ATOM 1994 C C . LEU A 1 245 ? -25.157 -26.866 28.190 1.00 89.00 245 LEU A C 1
ATOM 1996 O O . LEU A 1 245 ? -25.698 -26.724 29.282 1.00 89.00 245 LEU A O 1
ATOM 2000 N N . ILE A 1 246 ? -24.772 -25.834 27.440 1.00 91.00 246 ILE A N 1
ATOM 2001 C CA . ILE A 1 246 ? -24.885 -24.437 27.869 1.00 91.00 246 ILE A CA 1
ATOM 2002 C C . ILE A 1 246 ? -26.353 -24.053 28.114 1.00 91.00 246 ILE A C 1
ATOM 2004 O O . ILE A 1 246 ? -26.673 -23.434 29.132 1.00 91.00 246 ILE A O 1
ATOM 2008 N N . LEU A 1 247 ? -27.264 -24.461 27.223 1.00 93.12 247 LEU A N 1
ATOM 2009 C CA . LEU A 1 247 ? -28.699 -24.270 27.431 1.00 93.12 247 LEU A CA 1
ATOM 2010 C C . LEU A 1 247 ? -29.188 -25.011 28.684 1.00 93.12 247 LEU A C 1
ATOM 2012 O O . LEU A 1 247 ? -29.936 -24.443 29.475 1.00 93.12 247 LEU A O 1
ATOM 2016 N N . GLN A 1 248 ? -28.768 -26.260 28.893 1.00 92.25 248 GLN A N 1
ATOM 2017 C CA . GLN A 1 248 ? -29.169 -27.040 30.068 1.00 92.25 248 GLN A CA 1
ATOM 2018 C C . GLN A 1 248 ? -28.723 -26.391 31.381 1.00 92.25 248 GLN A C 1
ATOM 2020 O O . GLN A 1 248 ? -29.501 -26.355 32.334 1.00 92.25 248 GLN A O 1
ATOM 2025 N N . GLU A 1 249 ? -27.519 -25.824 31.426 1.00 91.19 249 GLU A N 1
ATOM 2026 C CA . GLU A 1 249 ? -27.058 -25.050 32.578 1.00 91.19 249 GLU A CA 1
ATOM 2027 C C . GLU A 1 249 ? -27.916 -23.799 32.812 1.00 91.19 249 GLU A C 1
ATOM 2029 O O . GLU A 1 249 ? -28.285 -23.514 33.949 1.00 91.19 249 GLU A O 1
ATOM 2034 N N . ALA A 1 250 ? -28.275 -23.063 31.755 1.00 93.00 250 ALA A N 1
ATOM 2035 C CA . ALA A 1 250 ? -29.163 -21.904 31.876 1.00 93.00 250 ALA A CA 1
ATOM 2036 C C . ALA A 1 250 ? -30.562 -22.300 32.387 1.00 93.00 250 ALA A C 1
ATOM 2038 O O . ALA A 1 250 ? -31.138 -21.616 33.232 1.00 93.00 250 ALA A O 1
ATOM 2039 N N . LEU A 1 251 ? -31.106 -23.426 31.915 1.00 93.38 251 LEU A N 1
ATOM 2040 C CA . LEU A 1 251 ? -32.390 -23.953 32.385 1.00 93.38 251 LEU A CA 1
ATOM 2041 C C . LEU A 1 251 ? -32.330 -24.413 33.845 1.00 93.38 251 LEU A C 1
ATOM 2043 O O . LEU A 1 251 ? -33.299 -24.225 34.581 1.00 93.38 251 LEU A O 1
ATOM 2047 N N . HIS A 1 252 ? -31.202 -24.980 34.279 1.00 92.88 252 HIS A N 1
ATOM 2048 C CA . HIS A 1 252 ? -30.986 -25.348 35.676 1.00 92.88 252 HIS A CA 1
ATOM 2049 C C . HIS A 1 252 ? -31.028 -24.118 36.593 1.00 92.88 252 HIS A C 1
ATOM 2051 O O . HIS A 1 252 ? -31.762 -24.112 37.587 1.00 92.88 252 HIS A O 1
ATOM 2057 N N . ASP A 1 253 ? -30.330 -23.048 36.205 1.00 89.56 253 ASP A N 1
ATOM 2058 C CA . ASP A 1 253 ? -30.310 -21.775 36.935 1.00 89.56 253 ASP A CA 1
ATOM 2059 C C . ASP A 1 253 ? -31.708 -21.116 36.997 1.00 89.56 253 ASP A C 1
ATOM 2061 O O . ASP A 1 253 ? -32.037 -20.430 37.965 1.00 89.56 253 ASP A O 1
ATOM 2065 N N . LEU A 1 254 ? -32.568 -21.363 35.999 1.00 92.62 254 LEU A N 1
ATOM 2066 C CA . LEU A 1 254 ? -33.945 -20.848 35.922 1.00 92.62 254 LEU A CA 1
ATOM 2067 C C . LEU A 1 254 ? -35.014 -21.789 36.509 1.00 92.62 254 LEU A C 1
ATOM 2069 O O . LEU A 1 254 ? -36.204 -21.464 36.468 1.00 92.62 254 LEU A O 1
ATOM 2073 N N . SER A 1 255 ? -34.629 -22.925 37.093 1.00 90.88 255 SER A N 1
ATOM 2074 C CA . SER A 1 255 ? -35.546 -23.981 37.564 1.00 90.88 255 SER A CA 1
ATOM 2075 C C . SER A 1 255 ? -36.665 -23.489 38.494 1.00 90.88 255 SER A C 1
ATOM 2077 O O . SER A 1 255 ? -37.826 -23.888 38.350 1.00 90.88 255 SER A O 1
ATOM 2079 N N . ALA A 1 256 ? -36.349 -22.579 39.419 1.00 87.94 256 ALA A N 1
ATOM 2080 C CA . ALA A 1 256 ? -37.332 -21.992 40.327 1.00 87.94 256 ALA A CA 1
ATOM 2081 C C . ALA A 1 256 ? -38.367 -21.126 39.587 1.00 87.94 256 ALA A C 1
ATOM 2083 O O . ALA A 1 256 ? -39.565 -21.244 39.842 1.00 87.94 256 ALA A O 1
ATOM 2084 N N . ALA A 1 257 ? -37.922 -20.293 38.640 1.00 87.69 257 ALA A N 1
ATOM 2085 C CA . ALA A 1 257 ? -38.798 -19.435 37.844 1.00 87.69 257 ALA A CA 1
ATOM 2086 C C . ALA A 1 257 ? -39.694 -20.256 36.902 1.00 87.69 257 ALA A C 1
ATOM 2088 O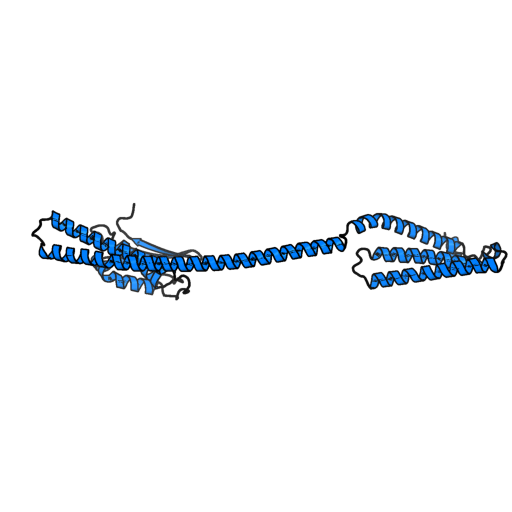 O . ALA A 1 257 ? -40.882 -19.959 36.767 1.00 87.69 257 ALA A O 1
ATOM 2089 N N . ILE A 1 258 ? -39.150 -21.325 36.309 1.00 91.38 258 ILE A N 1
ATOM 2090 C CA . ILE A 1 258 ? -39.893 -22.283 35.475 1.00 91.38 258 ILE A CA 1
ATOM 2091 C C . ILE A 1 258 ? -41.006 -22.945 36.297 1.00 91.38 258 ILE A C 1
ATOM 2093 O O . ILE A 1 258 ? -42.163 -22.957 35.880 1.00 91.38 258 ILE A O 1
ATOM 2097 N N . SER A 1 259 ? -40.679 -23.418 37.503 1.00 87.94 259 SER A N 1
ATOM 2098 C CA . SER A 1 259 ? -41.646 -24.074 38.393 1.00 87.94 259 SER A CA 1
ATOM 2099 C C . SER A 1 259 ? -42.747 -23.117 38.860 1.00 87.94 259 SER A C 1
ATOM 2101 O O . SER A 1 259 ? -43.922 -23.465 38.848 1.00 87.94 259 SER A O 1
ATOM 2103 N N . GLN A 1 260 ? -42.397 -21.879 39.225 1.00 85.44 260 GLN A N 1
ATOM 2104 C CA . GLN A 1 260 ? -43.369 -20.864 39.659 1.00 85.44 260 GLN A CA 1
ATOM 2105 C C . GLN A 1 260 ? -44.323 -20.414 38.545 1.00 85.44 260 GLN A C 1
ATOM 2107 O O . GLN A 1 260 ? -45.433 -19.963 38.825 1.00 85.44 260 GLN A O 1
ATOM 2112 N N . SER A 1 261 ? -43.893 -20.501 37.288 1.00 83.75 261 SER A N 1
ATOM 2113 C CA . SER A 1 261 ? -44.687 -20.101 36.123 1.00 83.75 261 SER A CA 1
ATOM 2114 C C . SER A 1 261 ? -45.403 -21.270 35.439 1.00 83.75 261 SER A C 1
ATOM 2116 O O . SER A 1 261 ? -46.111 -21.035 34.458 1.00 83.75 261 SER A O 1
ATOM 2118 N N . ASN A 1 262 ? -45.247 -22.503 35.950 1.00 86.56 262 ASN A N 1
ATOM 2119 C CA . ASN A 1 262 ? -45.665 -23.741 35.283 1.00 86.56 262 ASN A CA 1
ATOM 2120 C C . ASN A 1 262 ? -45.247 -23.758 33.804 1.00 86.56 262 ASN A C 1
ATOM 2122 O O . ASN A 1 262 ? -46.033 -24.123 32.929 1.00 86.56 262 ASN A O 1
ATOM 2126 N N . ALA A 1 263 ? -44.032 -23.282 33.521 1.00 90.12 263 ALA A N 1
ATOM 2127 C CA . ALA A 1 263 ? -43.593 -23.085 32.154 1.00 90.12 263 ALA A CA 1
ATOM 2128 C C . ALA A 1 263 ? -43.233 -24.405 31.465 1.00 90.12 263 ALA A C 1
ATOM 2130 O O . ALA A 1 263 ? -42.593 -25.276 32.054 1.00 90.12 263 ALA A O 1
ATOM 2131 N N . VAL A 1 264 ? -43.590 -24.510 30.188 1.00 92.38 264 VAL A N 1
ATOM 2132 C CA . VAL A 1 264 ? -43.166 -25.584 29.290 1.00 92.38 264 VAL A CA 1
ATOM 2133 C C . VAL A 1 264 ? -42.053 -25.040 28.402 1.00 92.38 264 VAL A C 1
ATOM 2135 O O . VAL A 1 264 ? -42.263 -24.087 27.651 1.00 92.38 264 VAL A O 1
ATOM 2138 N N . ILE A 1 265 ? -40.863 -25.632 28.508 1.00 93.50 265 ILE A N 1
ATOM 2139 C CA . ILE A 1 265 ? -39.716 -25.293 27.661 1.00 93.50 265 ILE A CA 1
ATOM 2140 C C . ILE A 1 265 ? -39.517 -26.417 26.643 1.00 93.50 265 ILE A C 1
ATOM 2142 O O . ILE A 1 265 ? -39.185 -27.542 27.015 1.00 93.50 265 ILE A O 1
ATOM 2146 N N . GLU A 1 266 ? -39.693 -26.105 25.363 1.00 94.00 266 GLU A N 1
ATOM 2147 C CA . GLU A 1 266 ? -39.441 -27.009 24.241 1.00 94.00 266 GLU A CA 1
ATOM 2148 C C . GLU A 1 266 ? -38.158 -26.578 23.531 1.00 94.00 266 GLU A C 1
ATOM 2150 O O . GLU A 1 266 ? -38.022 -25.416 23.156 1.00 94.00 266 GLU A O 1
ATOM 2155 N N . TYR A 1 267 ? -37.217 -27.494 23.307 1.00 92.81 267 TYR A N 1
ATOM 2156 C CA . TYR A 1 267 ? -36.039 -27.206 22.491 1.00 92.81 267 TYR A CA 1
ATOM 2157 C C . TYR A 1 267 ? -35.671 -28.388 21.595 1.00 92.81 267 TYR A C 1
ATOM 2159 O O . TYR A 1 267 ? -35.744 -29.544 22.015 1.00 92.81 267 TYR A O 1
ATOM 2167 N N . GLY A 1 268 ? -35.329 -28.082 20.341 1.00 83.62 268 GLY A N 1
ATOM 2168 C CA . GLY A 1 268 ? -34.933 -29.063 19.327 1.00 83.62 268 GLY A CA 1
ATOM 2169 C C . GLY A 1 268 ? -33.436 -29.386 19.347 1.00 83.62 268 GLY A C 1
ATOM 2170 O O . GLY A 1 268 ? -32.748 -29.184 20.350 1.00 83.62 268 GLY A O 1
ATOM 2171 N N . GLU A 1 269 ? -32.915 -29.880 18.222 1.00 85.44 269 GLU A N 1
ATOM 2172 C CA . GLU A 1 269 ? -31.465 -29.963 18.025 1.00 85.44 269 GLU A CA 1
ATOM 2173 C C . GLU A 1 269 ? -30.866 -28.558 17.910 1.00 85.44 269 GLU A C 1
ATOM 2175 O O . GLU A 1 269 ? -31.405 -27.690 17.224 1.00 85.44 269 GLU A O 1
ATOM 2180 N N . LEU A 1 270 ? -29.755 -28.336 18.614 1.00 89.00 270 LEU A N 1
ATOM 2181 C CA . LEU A 1 270 ? -29.038 -27.067 18.637 1.00 89.00 270 LEU A CA 1
ATOM 2182 C C . LEU A 1 270 ? -27.613 -27.328 18.143 1.00 89.00 270 LEU A C 1
ATOM 2184 O O . LEU A 1 270 ? -26.892 -28.075 18.812 1.00 89.00 270 LEU A O 1
ATOM 2188 N N . PRO A 1 271 ? -27.211 -26.772 16.988 1.00 87.81 271 PRO A N 1
ATOM 2189 C CA . PRO A 1 271 ? -25.870 -26.952 16.462 1.00 87.81 271 PRO A CA 1
ATOM 2190 C C . PRO A 1 271 ? -24.860 -26.222 17.349 1.00 87.81 271 PRO A C 1
ATOM 2192 O O . PRO A 1 271 ? -25.148 -25.162 17.910 1.00 87.81 271 PRO A O 1
ATOM 2195 N N . ASP A 1 272 ? -23.663 -26.787 17.459 1.00 86.88 272 ASP A N 1
ATOM 2196 C CA . ASP A 1 272 ? -22.581 -26.163 18.209 1.00 86.88 272 ASP A CA 1
ATOM 2197 C C . ASP A 1 272 ? -21.986 -24.998 17.414 1.00 86.88 272 ASP A C 1
ATOM 2199 O O . ASP A 1 272 ? -21.661 -25.128 16.233 1.00 86.88 272 ASP A O 1
ATOM 2203 N N . VAL A 1 273 ? -21.845 -23.849 18.076 1.00 84.81 273 VAL A N 1
ATOM 2204 C CA . VAL A 1 273 ? -21.306 -22.622 17.488 1.00 84.81 273 VAL A CA 1
ATOM 2205 C C . VAL A 1 273 ? -20.028 -22.195 18.198 1.00 84.81 273 VAL A C 1
ATOM 2207 O O . VAL A 1 273 ? -19.856 -22.403 19.400 1.00 84.81 273 VAL A O 1
ATOM 2210 N N . LEU A 1 274 ? -19.115 -21.581 17.445 1.00 81.38 274 LEU A N 1
ATOM 2211 C CA . LEU A 1 274 ? -17.868 -21.054 17.989 1.00 81.38 274 LEU A CA 1
ATOM 2212 C C . LEU A 1 274 ? -18.140 -19.734 18.725 1.00 81.38 274 LEU A C 1
ATOM 2214 O O . LEU A 1 274 ? -18.067 -18.657 18.138 1.00 81.38 274 LEU A O 1
ATOM 2218 N N . ILE A 1 275 ? -18.469 -19.825 20.010 1.00 77.00 275 ILE A N 1
ATOM 2219 C CA . ILE A 1 275 ? -18.788 -18.679 20.868 1.00 77.00 275 ILE A CA 1
ATOM 2220 C C . ILE A 1 275 ? -18.263 -18.906 22.290 1.00 77.00 275 ILE A C 1
ATOM 2222 O O . ILE A 1 275 ? -18.060 -20.043 22.714 1.00 77.00 275 ILE A O 1
ATOM 2226 N N . ASP A 1 276 ? -18.038 -17.829 23.046 1.00 77.19 276 ASP A N 1
ATOM 2227 C CA . ASP A 1 276 ? -17.750 -17.933 24.478 1.00 77.19 276 ASP A CA 1
ATOM 2228 C C . ASP A 1 276 ? -18.961 -18.523 25.220 1.00 77.19 276 ASP A C 1
ATOM 2230 O O . ASP A 1 276 ? -20.073 -17.988 25.170 1.00 77.19 276 ASP A O 1
ATOM 2234 N N . ALA A 1 277 ? -18.741 -19.634 25.926 1.00 82.88 277 ALA A N 1
ATOM 2235 C CA . ALA A 1 277 ? -19.805 -20.360 26.615 1.00 82.88 277 ALA A CA 1
ATOM 2236 C C . ALA A 1 277 ? -20.521 -19.511 27.680 1.00 82.88 277 ALA A C 1
ATOM 2238 O O . ALA A 1 277 ? -21.727 -19.659 27.877 1.00 82.88 277 ALA A O 1
ATOM 2239 N N . THR A 1 278 ? -19.807 -18.591 28.336 1.00 79.88 278 THR A N 1
ATOM 2240 C CA . THR A 1 278 ? -20.378 -17.695 29.352 1.00 79.88 278 THR A CA 1
ATOM 2241 C C . THR A 1 278 ? -21.315 -16.683 28.702 1.00 79.88 278 THR A C 1
ATOM 2243 O O . THR A 1 278 ? -22.412 -16.447 29.207 1.00 79.88 278 THR A O 1
ATOM 2246 N N . GLN A 1 279 ? -20.912 -16.110 27.563 1.00 79.56 279 GLN A N 1
ATOM 2247 C CA . GLN A 1 279 ? -21.744 -15.180 26.798 1.00 79.56 279 GLN A CA 1
ATOM 2248 C C . GLN A 1 279 ? -22.997 -15.867 26.259 1.00 79.56 279 GLN A C 1
ATOM 2250 O O . GLN A 1 279 ? -24.099 -15.347 26.434 1.00 79.56 279 GLN A O 1
ATOM 2255 N N . LEU A 1 280 ? -22.854 -17.059 25.675 1.00 87.31 280 LEU A N 1
ATOM 2256 C CA . LEU A 1 280 ? -23.997 -17.818 25.171 1.00 87.31 280 LEU A CA 1
ATOM 2257 C C . LEU A 1 280 ? -24.964 -18.207 26.302 1.00 87.31 280 LEU A C 1
ATOM 2259 O O . LEU A 1 280 ? -26.176 -18.034 26.158 1.00 87.31 280 LEU A O 1
ATOM 2263 N N . LYS A 1 281 ? -24.448 -18.635 27.464 1.00 88.00 281 LYS A N 1
ATOM 2264 C CA . LYS A 1 281 ? -25.270 -18.886 28.658 1.00 88.00 281 LYS A CA 1
ATOM 2265 C C . LYS A 1 281 ? -26.034 -17.634 29.085 1.00 88.00 281 LYS A C 1
ATOM 2267 O O . LYS A 1 281 ? -27.228 -17.713 29.367 1.00 88.00 281 LYS A O 1
ATOM 2272 N N . GLN A 1 282 ? -25.372 -16.476 29.106 1.00 84.44 282 GLN A N 1
ATOM 2273 C CA . GLN A 1 282 ? -25.995 -15.207 29.483 1.00 84.44 282 GLN A CA 1
ATOM 2274 C C . GLN A 1 282 ? -27.104 -14.794 28.505 1.00 84.44 282 GLN A C 1
ATOM 2276 O O . GLN A 1 282 ? -28.144 -14.308 28.948 1.00 84.44 282 GLN A O 1
ATOM 2281 N N . ILE A 1 283 ? -26.923 -15.024 27.198 1.00 88.81 283 ILE A N 1
ATOM 2282 C CA . ILE A 1 283 ? -27.968 -14.791 26.188 1.00 88.81 283 ILE A CA 1
ATOM 2283 C C . ILE A 1 283 ? -29.196 -15.654 26.496 1.00 88.81 283 ILE A C 1
ATOM 2285 O O . ILE A 1 283 ? -30.302 -15.120 26.589 1.00 88.81 283 ILE A O 1
ATOM 2289 N N . PHE A 1 284 ? -29.014 -16.960 26.729 1.00 93.25 284 PHE A N 1
ATOM 2290 C CA . PHE A 1 284 ? -30.127 -17.843 27.092 1.00 93.25 284 PHE A CA 1
ATOM 2291 C C . PHE A 1 284 ? -30.813 -17.406 28.386 1.00 93.25 284 PHE A C 1
ATOM 2293 O O . PHE A 1 284 ? -32.038 -17.306 28.416 1.00 93.25 284 PHE A O 1
ATOM 2300 N N . LEU A 1 285 ? -30.049 -17.088 29.434 1.00 90.50 285 LEU A N 1
ATOM 2301 C CA . LEU A 1 285 ? -30.606 -16.598 30.696 1.00 90.50 285 LEU A CA 1
ATOM 2302 C C . LEU A 1 285 ? -31.449 -15.336 30.489 1.00 90.50 285 LEU A C 1
ATOM 2304 O O . LEU A 1 285 ? -32.567 -15.262 30.997 1.00 90.50 285 LEU A O 1
ATOM 2308 N N . ASN A 1 286 ? -30.958 -14.369 29.715 1.00 88.00 286 ASN A N 1
ATOM 2309 C CA . ASN A 1 286 ? -31.660 -13.112 29.465 1.00 88.00 286 ASN A CA 1
ATOM 2310 C C . ASN A 1 286 ? -32.957 -13.329 28.672 1.00 88.00 286 ASN A C 1
ATOM 2312 O O . ASN A 1 286 ? -34.011 -12.835 29.070 1.00 88.00 286 ASN A O 1
ATOM 2316 N N . LEU A 1 287 ? -32.905 -14.090 27.577 1.00 92.75 287 LEU A N 1
ATOM 2317 C CA . LEU A 1 287 ? -34.073 -14.304 26.718 1.00 92.75 287 LEU A CA 1
ATOM 2318 C C . LEU A 1 287 ? -35.131 -15.183 27.395 1.00 92.75 287 LEU A C 1
ATOM 2320 O O . LEU A 1 287 ? -36.309 -14.831 27.404 1.00 92.75 287 LEU A O 1
ATOM 2324 N N . ILE A 1 288 ? -34.720 -16.288 28.025 1.00 94.12 288 ILE A N 1
ATOM 2325 C CA . ILE A 1 288 ? -35.651 -17.210 28.686 1.00 94.12 288 ILE A CA 1
ATOM 2326 C C . ILE A 1 288 ? -36.245 -16.555 29.938 1.00 94.12 288 ILE A C 1
ATOM 2328 O O . ILE A 1 288 ? -37.450 -16.653 30.157 1.00 94.12 288 ILE A O 1
ATOM 2332 N N . SER A 1 289 ? -35.455 -15.839 30.748 1.00 90.94 289 SER A N 1
ATOM 2333 C CA . SER A 1 289 ? -36.006 -15.147 31.924 1.00 90.94 289 SER A CA 1
ATOM 2334 C C . SER A 1 289 ? -37.029 -14.075 31.540 1.00 90.94 289 SER A C 1
ATOM 2336 O O . SER A 1 289 ? -38.061 -13.964 32.204 1.00 90.94 289 SER A O 1
ATOM 2338 N N . ASN A 1 290 ? -36.804 -13.349 30.439 1.00 89.56 290 ASN A N 1
ATOM 2339 C CA . ASN A 1 290 ? -37.786 -12.413 29.898 1.00 89.56 290 ASN A CA 1
ATOM 2340 C C . ASN A 1 290 ? -39.071 -13.133 29.473 1.00 89.56 290 ASN A C 1
ATOM 2342 O O . ASN A 1 290 ? -40.154 -12.728 29.898 1.00 89.56 290 ASN A O 1
ATOM 2346 N N . ALA A 1 291 ? -38.964 -14.236 28.732 1.00 91.12 291 ALA A N 1
ATOM 2347 C CA . ALA A 1 291 ? -40.119 -15.032 28.321 1.00 91.12 291 ALA A CA 1
ATOM 2348 C C . ALA A 1 291 ? -40.953 -15.542 29.519 1.00 91.12 291 ALA A C 1
ATOM 2350 O O . ALA A 1 291 ? -42.182 -15.491 29.504 1.00 91.12 291 ALA A O 1
ATOM 2351 N N . LEU A 1 292 ? -40.299 -15.975 30.604 1.00 89.62 292 LEU A N 1
ATOM 2352 C CA . LEU A 1 292 ? -40.975 -16.420 31.834 1.00 89.62 292 LEU A CA 1
ATOM 2353 C C . LEU A 1 292 ? -41.642 -15.262 32.599 1.00 89.62 292 LEU A C 1
ATOM 2355 O O . LEU A 1 292 ? -42.707 -15.426 33.216 1.00 89.62 292 LEU A O 1
ATOM 2359 N N . LYS A 1 293 ? -41.004 -14.087 32.583 1.00 85.62 293 LYS A N 1
ATOM 2360 C CA . LYS A 1 293 ? -41.451 -12.882 33.289 1.00 85.62 293 LYS A CA 1
ATOM 2361 C C . LYS A 1 293 ? -42.672 -12.247 32.625 1.00 85.62 293 LYS A C 1
ATOM 2363 O O . LYS A 1 293 ? -43.627 -11.922 33.326 1.00 85.62 293 LYS A O 1
ATOM 2368 N N . TYR A 1 294 ? -42.666 -12.096 31.302 1.00 88.00 294 TYR A N 1
ATOM 2369 C CA . TYR A 1 294 ? -43.691 -11.372 30.536 1.00 88.00 294 TYR A CA 1
ATOM 2370 C C . TYR A 1 294 ? -44.822 -12.279 30.016 1.00 88.00 294 TYR A C 1
ATOM 2372 O O . TYR A 1 294 ? -45.358 -12.088 28.924 1.00 88.00 294 TYR A O 1
ATOM 2380 N N . ARG A 1 295 ? -45.222 -13.273 30.816 1.00 87.31 295 ARG A N 1
ATOM 2381 C CA . ARG A 1 295 ? -46.317 -14.195 30.479 1.00 87.31 295 ARG A CA 1
ATOM 2382 C C . ARG A 1 295 ? -47.699 -13.553 30.636 1.00 87.31 295 ARG A C 1
ATOM 2384 O O . ARG A 1 295 ? -47.898 -12.662 31.463 1.00 87.31 295 ARG A O 1
ATOM 2391 N N . LYS A 1 296 ? -48.690 -14.071 29.906 1.00 85.62 296 LYS A N 1
ATOM 2392 C CA . LYS A 1 296 ? -50.098 -13.679 30.075 1.00 85.62 296 LYS A CA 1
ATOM 2393 C C . LYS A 1 296 ? -50.652 -14.180 31.423 1.00 85.62 296 LYS A C 1
ATOM 2395 O O . LYS A 1 296 ? -50.401 -15.332 31.787 1.00 85.62 296 LYS A O 1
ATOM 2400 N N . PRO A 1 297 ? -51.425 -13.368 32.171 1.00 80.00 297 PRO A N 1
ATOM 2401 C CA . PRO A 1 297 ? -52.060 -13.814 33.411 1.00 80.00 297 PRO A CA 1
ATOM 2402 C C . PRO A 1 297 ? -52.979 -15.022 33.178 1.00 80.00 297 PRO A C 1
ATOM 2404 O O . PRO A 1 297 ? -53.796 -15.013 32.262 1.00 80.00 297 PRO A O 1
ATOM 2407 N N . GLY A 1 298 ? -52.858 -16.059 34.011 1.00 79.25 298 GLY A N 1
ATOM 2408 C CA . GLY A 1 298 ? -53.702 -17.261 33.937 1.00 79.25 298 GLY A CA 1
ATOM 2409 C C . GLY A 1 298 ? -53.316 -18.284 32.861 1.00 79.25 298 GLY A C 1
ATOM 2410 O O . GLY A 1 298 ? -53.964 -19.324 32.774 1.00 79.25 298 GLY A O 1
ATOM 2411 N N . GLN A 1 299 ? -52.257 -18.041 32.080 1.00 84.25 299 GLN A N 1
ATOM 2412 C CA . GLN A 1 299 ? -51.741 -18.982 31.085 1.00 84.25 299 GLN A CA 1
ATOM 2413 C C . GLN A 1 299 ? -50.338 -19.469 31.474 1.00 84.25 299 GLN A C 1
ATOM 2415 O O . GLN A 1 299 ? -49.502 -18.689 31.933 1.00 84.25 299 GLN A O 1
ATOM 2420 N N . ALA A 1 300 ? -50.076 -20.765 31.287 1.00 85.12 300 ALA A N 1
ATOM 2421 C CA . ALA A 1 300 ? -48.734 -21.326 31.429 1.00 85.12 300 ALA A CA 1
ATOM 2422 C C . ALA A 1 300 ? -47.794 -20.727 30.369 1.00 85.12 300 ALA A C 1
ATOM 2424 O O . ALA A 1 300 ? -48.169 -20.616 29.195 1.00 85.12 300 ALA A O 1
ATOM 2425 N N . ALA A 1 301 ? -46.583 -20.341 30.776 1.00 88.94 301 ALA A N 1
ATOM 2426 C CA . ALA A 1 301 ? -45.580 -19.838 29.842 1.00 88.94 301 ALA A CA 1
ATOM 2427 C C . ALA A 1 301 ? -45.078 -20.986 28.951 1.00 88.94 301 ALA A C 1
ATOM 2429 O O . ALA A 1 301 ? -44.742 -22.056 29.443 1.00 88.94 301 ALA A O 1
ATOM 2430 N N . CYS A 1 302 ? -45.034 -20.783 27.641 1.00 92.69 302 CYS A N 1
ATOM 2431 C CA . CYS A 1 302 ? -44.517 -21.752 26.681 1.00 92.69 302 CYS A CA 1
ATOM 2432 C C . CYS A 1 302 ? -43.363 -21.096 25.937 1.00 92.69 302 CYS A C 1
ATOM 2434 O O . CYS A 1 302 ? -43.594 -20.114 25.236 1.00 92.69 302 CYS A O 1
ATOM 2436 N N . VAL A 1 303 ? -42.150 -21.627 26.094 1.00 95.06 303 VAL A N 1
ATOM 2437 C CA . VAL A 1 303 ? -40.944 -21.120 25.427 1.00 95.06 303 VAL A CA 1
ATOM 2438 C C . VAL A 1 303 ? -40.419 -22.193 24.487 1.00 95.06 303 VAL A C 1
ATOM 2440 O O . VAL A 1 303 ? -40.117 -23.303 24.923 1.00 95.06 303 VAL A O 1
ATOM 2443 N N . ARG A 1 304 ? -40.299 -21.867 23.201 1.00 95.38 304 ARG A N 1
ATOM 2444 C CA . ARG A 1 304 ? -39.755 -22.749 22.170 1.00 95.38 304 ARG A CA 1
ATOM 2445 C C . ARG A 1 304 ? -38.410 -22.229 21.691 1.00 95.38 304 ARG A C 1
ATOM 2447 O O . ARG A 1 304 ? -38.313 -21.082 21.267 1.00 95.38 304 ARG A O 1
ATOM 2454 N N . ILE A 1 305 ? -37.397 -23.085 21.732 1.00 95.62 305 ILE A N 1
ATOM 2455 C CA . ILE A 1 305 ? -36.031 -22.777 21.315 1.00 95.62 305 ILE A CA 1
ATOM 2456 C C . ILE A 1 305 ? -35.687 -23.639 20.098 1.00 95.62 305 ILE A C 1
ATOM 2458 O O . ILE A 1 305 ? -35.712 -24.870 20.163 1.00 95.62 305 ILE A O 1
ATOM 2462 N N . SER A 1 306 ? -35.364 -22.998 18.982 1.00 94.12 306 SER A N 1
ATOM 2463 C CA . SER A 1 306 ? -34.947 -23.662 17.745 1.00 94.12 306 SER A CA 1
ATOM 2464 C C . SER A 1 306 ? -33.700 -23.004 17.171 1.00 94.12 306 SER A C 1
ATOM 2466 O O . SER A 1 306 ? -33.373 -21.866 17.507 1.00 94.12 306 SER A O 1
ATOM 2468 N N . ALA A 1 307 ? -32.996 -23.728 16.307 1.00 92.62 307 ALA A N 1
ATOM 2469 C CA . ALA A 1 307 ? -31.840 -23.215 15.595 1.00 92.62 307 ALA A CA 1
ATOM 2470 C C . ALA A 1 307 ? -31.885 -23.652 14.130 1.00 92.62 307 ALA A C 1
ATOM 2472 O O . ALA A 1 307 ? -32.210 -24.802 13.837 1.00 92.62 307 ALA A O 1
ATOM 2473 N N . GLU A 1 308 ? -31.553 -22.740 13.220 1.00 91.06 308 GLU A N 1
ATOM 2474 C CA . GLU A 1 308 ? -31.477 -23.008 11.784 1.00 91.06 308 GLU A CA 1
ATOM 2475 C C . GLU A 1 308 ? -30.134 -22.541 11.220 1.00 91.06 308 GLU A C 1
ATOM 2477 O O . GLU A 1 308 ? -29.714 -21.405 11.440 1.00 91.06 308 GLU A O 1
ATOM 2482 N N . GLN A 1 309 ? -29.464 -23.408 10.459 1.00 86.69 309 GLN A N 1
ATOM 2483 C CA . GLN A 1 309 ? -28.224 -23.056 9.770 1.00 86.69 309 GLN A CA 1
ATOM 2484 C C . GLN A 1 309 ? -28.546 -22.362 8.441 1.00 86.69 309 GLN A C 1
ATOM 2486 O O . GLN A 1 309 ? -29.135 -22.965 7.544 1.00 86.69 309 GLN A O 1
ATOM 2491 N N . HIS A 1 310 ? -28.131 -21.107 8.295 1.00 87.75 310 HIS A N 1
ATOM 2492 C CA . HIS A 1 310 ? -28.283 -20.299 7.085 1.00 87.75 310 HIS A CA 1
ATOM 2493 C C . HIS A 1 310 ? -26.886 -19.964 6.542 1.00 87.75 310 HIS A C 1
ATOM 2495 O O . HIS A 1 310 ? -26.272 -18.951 6.869 1.00 87.75 310 HIS A O 1
ATOM 2501 N N . GLY A 1 311 ? -26.334 -20.859 5.717 1.00 85.81 311 GLY A N 1
ATOM 2502 C CA . GLY A 1 311 ? -24.984 -20.699 5.167 1.00 85.81 311 GLY A CA 1
ATOM 2503 C C . GLY A 1 311 ? -23.902 -20.767 6.252 1.00 85.81 311 GLY A C 1
ATOM 2504 O O . GLY A 1 311 ? -23.748 -21.799 6.904 1.00 85.81 311 GLY A O 1
ATOM 2505 N N . GLN A 1 312 ? -23.139 -19.683 6.427 1.00 84.00 312 GLN A N 1
ATOM 2506 C CA . GLN A 1 312 ? -22.112 -19.573 7.477 1.00 84.00 312 GLN A CA 1
ATOM 2507 C C . GLN A 1 312 ? -22.673 -19.119 8.833 1.00 84.00 312 GLN A C 1
ATOM 2509 O O . GLN A 1 312 ? -21.946 -19.133 9.823 1.00 84.00 312 GLN A O 1
ATOM 2514 N N . GLU A 1 313 ? -23.948 -18.741 8.894 1.00 86.31 313 GLU A N 1
ATOM 2515 C CA . GLU A 1 313 ? -24.590 -18.236 10.103 1.00 86.31 313 GLU A CA 1
ATOM 2516 C C . GLU A 1 313 ? -25.538 -19.283 10.691 1.00 86.31 313 GLU A C 1
ATOM 2518 O O . GLU A 1 313 ? -26.149 -20.075 9.972 1.00 86.31 313 GLU A O 1
ATOM 2523 N N . CYS A 1 314 ? -25.662 -19.287 12.016 1.00 88.12 314 CYS A N 1
ATOM 2524 C CA . CYS A 1 314 ? -26.648 -20.086 12.729 1.00 88.12 314 CYS A CA 1
ATOM 2525 C C . CYS A 1 314 ? -27.622 -19.144 13.436 1.00 88.12 314 CYS A C 1
ATOM 2527 O O . CYS A 1 314 ? -27.210 -18.311 14.248 1.00 88.12 314 CYS A O 1
ATOM 2529 N N . ILE A 1 315 ? -28.907 -19.269 13.118 1.00 91.12 315 ILE A N 1
ATOM 2530 C CA . ILE A 1 315 ? -29.969 -18.427 13.660 1.00 91.12 315 ILE A CA 1
ATOM 2531 C C . ILE A 1 315 ? -30.648 -19.178 14.797 1.00 91.12 315 ILE A C 1
ATOM 2533 O O . ILE A 1 315 ? -31.371 -20.145 14.568 1.00 91.12 315 ILE A O 1
ATOM 2537 N N . PHE A 1 316 ? -30.453 -18.699 16.024 1.00 92.69 316 PHE A N 1
ATOM 2538 C CA . PHE A 1 316 ? -31.194 -19.163 17.194 1.00 92.69 316 PHE A CA 1
ATOM 2539 C C . PHE A 1 316 ? -32.481 -18.359 17.356 1.00 92.69 316 PHE A C 1
ATOM 2541 O O . PHE A 1 316 ? -32.459 -17.130 17.364 1.00 92.69 316 PHE A O 1
ATOM 2548 N N . SER A 1 317 ? -33.599 -19.057 17.530 1.00 93.12 317 SER A N 1
ATOM 2549 C CA . SER A 1 317 ? -34.914 -18.467 17.771 1.00 93.12 317 SER A CA 1
ATOM 2550 C C . SER A 1 317 ? -35.439 -18.905 19.133 1.00 93.12 317 SER A C 1
ATOM 2552 O O . SER A 1 317 ? -35.495 -20.099 19.420 1.00 93.12 317 SER A O 1
ATOM 2554 N N . ILE A 1 318 ? -35.830 -17.938 19.966 1.00 94.50 318 ILE A N 1
ATOM 2555 C CA . ILE A 1 318 ? -36.515 -18.160 21.24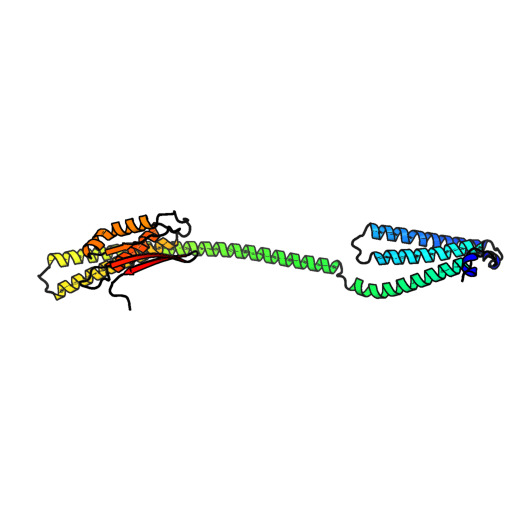3 1.00 94.50 318 ILE A CA 1
ATOM 2556 C C . ILE A 1 318 ? -37.894 -17.514 21.107 1.00 94.50 318 ILE A C 1
ATOM 2558 O O . ILE A 1 318 ? -37.999 -16.292 21.076 1.00 94.50 318 ILE A O 1
ATOM 2562 N N . ALA A 1 319 ? -38.936 -18.330 20.982 1.00 93.44 319 ALA A N 1
ATOM 2563 C CA . ALA A 1 319 ? -40.315 -17.878 20.841 1.00 93.44 319 ALA A CA 1
ATOM 2564 C C . ALA A 1 319 ? -41.095 -18.130 22.133 1.00 93.44 319 ALA A C 1
ATOM 2566 O O . ALA A 1 319 ? -40.999 -19.216 22.704 1.00 93.44 319 ALA A O 1
ATOM 2567 N N . ASP A 1 320 ? -41.899 -17.162 22.565 1.00 93.88 320 ASP A N 1
ATOM 2568 C CA . ASP A 1 320 ? -42.750 -17.276 23.746 1.00 93.88 320 ASP A CA 1
ATOM 2569 C C . ASP A 1 320 ? -44.221 -16.936 23.454 1.00 93.88 320 ASP A C 1
ATOM 2571 O O . ASP A 1 320 ? -44.558 -16.338 22.432 1.00 93.88 320 ASP A O 1
ATOM 2575 N N . ASN A 1 321 ? -45.122 -17.359 24.345 1.00 92.00 321 ASN A N 1
ATOM 2576 C CA . ASN A 1 321 ? -46.559 -17.062 24.277 1.00 92.00 321 ASN A CA 1
ATOM 2577 C C . ASN A 1 321 ? -46.981 -15.881 25.180 1.00 92.00 321 ASN A C 1
ATOM 2579 O O . ASN A 1 321 ? -48.143 -15.807 25.602 1.00 92.00 321 ASN A O 1
ATOM 2583 N N . GLY A 1 322 ? -46.043 -14.992 25.511 1.00 89.12 322 GLY A N 1
ATOM 2584 C CA . GLY A 1 322 ? -46.218 -13.865 26.416 1.00 89.12 322 GLY A CA 1
ATOM 2585 C C . GLY A 1 322 ? -47.053 -12.717 25.851 1.00 89.12 322 GLY A C 1
ATOM 2586 O O . GLY A 1 322 ? -47.758 -12.839 24.847 1.00 89.12 322 GLY A O 1
ATOM 2587 N N . ILE A 1 323 ? -47.029 -11.585 26.554 1.00 87.50 323 ILE A N 1
ATOM 2588 C CA . ILE A 1 323 ? -47.861 -10.407 26.249 1.00 87.50 323 ILE A CA 1
ATOM 2589 C C . ILE A 1 323 ? -47.450 -9.666 24.964 1.00 87.50 323 ILE A C 1
ATOM 2591 O O . ILE A 1 323 ? -48.252 -8.893 24.449 1.00 87.50 323 ILE A O 1
ATOM 2595 N N . GLY A 1 324 ? -46.255 -9.934 24.428 1.00 84.00 324 GLY A N 1
ATOM 2596 C CA . GLY A 1 324 ? -45.679 -9.193 23.304 1.00 84.00 324 GLY A CA 1
ATOM 2597 C C . GLY A 1 324 ? -45.066 -7.849 23.720 1.00 84.00 324 GLY A C 1
ATOM 2598 O O . GLY A 1 324 ? -45.092 -7.470 24.890 1.00 84.00 324 GLY A O 1
ATOM 2599 N N . ILE A 1 325 ? -44.478 -7.146 22.753 1.00 80.38 325 ILE A N 1
ATOM 2600 C CA . ILE A 1 325 ? -43.900 -5.803 22.904 1.00 80.38 325 ILE A CA 1
ATOM 2601 C C . ILE A 1 325 ? -44.513 -4.940 21.790 1.00 80.38 325 ILE A C 1
ATOM 2603 O O . ILE A 1 325 ? -44.564 -5.408 20.652 1.00 80.38 325 ILE A O 1
ATOM 2607 N N . GLU A 1 326 ? -45.011 -3.742 22.118 1.00 54.31 326 GLU A N 1
ATOM 2608 C CA . GLU A 1 326 ? -45.521 -2.750 21.146 1.00 54.31 326 GLU A CA 1
ATOM 2609 C C . GLU A 1 326 ? -44.413 -1.868 20.564 1.00 54.31 326 GLU A C 1
ATOM 2611 O O . GLU A 1 326 ? -43.499 -1.478 21.332 1.00 54.31 326 GLU A O 1
#

pLDDT: mean 87.43, std 9.22, range [44.53, 97.94]

Secondary structure (DSSP, 8-state):
-HHHHHTTT---S--HHHHTTT-HHHHHHHHHHHHHHHHHHHHHHHHHHHHHHH-TT-TTHHHHHHHHHHHHHHHHHHHHHHHHHHS--HHHHHHHHHHHHHHHHHHHHHHHHHHHHHHHSPPHHHHHHHHHHHHHHHHHHHHHHHHHHHHHHHHHHHHHHHHHHHHHHHHHHHHHHHHHHHHHHHHHHHHHHHTTTTSHHHHHHHHHHHHHHHHHHHHHHHHHHHHHHHTT-TTS------HHHHHHHHHHHTHHHHHHTT-EEEE------SS-HHHHHHHHHHHHHHHHHTPPTTS--EEEEEEEEETTEEEEEEEE-S----

Solvent-accessible surface area (backbone atoms only — not comparable to full-atom values): 17742 Å² total; per-residue (Å²): 110,71,72,59,66,76,44,31,78,45,61,90,49,80,25,51,31,64,79,53,71,64,39,63,72,61,54,50,51,52,41,52,50,31,48,55,51,21,52,50,26,57,48,51,36,55,54,45,51,51,49,50,72,75,45,75,86,48,91,64,53,66,55,53,52,52,53,27,54,35,38,39,37,52,15,48,50,28,50,41,53,47,50,23,36,78,35,26,39,58,61,44,46,51,51,44,50,50,53,30,52,52,43,48,53,53,50,51,56,52,47,68,64,41,53,66,57,63,68,69,52,81,49,75,67,57,53,51,51,51,53,52,52,50,53,49,53,53,50,52,52,52,54,52,50,56,53,48,51,52,49,50,52,53,50,49,53,50,50,52,53,50,50,55,49,51,40,50,48,49,48,52,55,36,55,67,50,45,56,59,40,52,49,54,38,50,53,46,54,50,52,51,61,80,43,59,92,72,64,53,74,71,49,55,52,52,46,51,52,51,43,54,50,33,54,49,50,52,49,53,43,50,51,53,43,53,56,54,62,56,75,77,60,87,76,68,78,39,59,79,42,57,44,57,59,38,50,50,53,33,49,59,77,38,43,67,62,37,62,77,42,60,43,47,79,48,70,63,75,56,75,69,53,84,38,49,55,68,59,54,26,49,51,49,42,55,54,52,52,48,41,62,67,46,38,41,89,97,51,65,28,41,39,40,38,45,51,46,80,58,87,96,44,72,50,76,45,80,46,59,68,38,71,77,85,135

Sequence (326 aa):
MTEFFSRLFSSDFMPHGGCYFWRPGLVWLHASSDALIAVAYFLIPFSLVQLVRKRRDLEFNWMFVLFGVFILACGMTHAMQIWNVWHSAYRLEGLIKLITAVASIITAILMFRLVPKALSLASPRQLQSEILERRRAEEEVRVLNSELERRVEERTAMLLRSNQALQRFAYIASHDLQEPIRTVRSLNQLLARDYRGRLGERAERYFELILEASDRMQTLVKDILTYSATLDRTAEAGKSGSTKLILQEALHDLSAAISQSNAVIEYGELPDVLIDATQLKQIFLNLISNALKYRKPGQAACVRISAEQHGQECIFSIADNGIGIE

Nearest PDB structures (foldseek):
  8f71-assembly1_B  TM=8.105E-01  e=1.304E-06  Rhodopseudomonas palustris CGA009
  8f71-assembly1_A  TM=7.932E-01  e=3.614E-06  Rhodopseudomonas palustris CGA009
  8a6x-assembly1_B  TM=5.264E-01  e=1.057E-05  Pseudomonas putida KT2440
  8a7f-assembly1_A  TM=4.731E-01  e=8.081E-06  Pseudomonas putida KT2440
  9eut-assembly1_B  TM=5.422E-01  e=3.830E-05  Pseudomonas aeruginosa

Radius of gyration: 53.95 Å; Cα contacts (8 Å, |Δi|>4): 285; chains: 1; bounding box: 110×43×135 Å